Protein AF-A0A336LIP9-F1 (afdb_monomer_lite)

Structure (mmCIF, N/CA/C/O backbone):
data_AF-A0A336LIP9-F1
#
_entry.id   AF-A0A336LIP9-F1
#
loop_
_atom_site.group_PDB
_atom_site.id
_atom_site.type_symbol
_atom_site.label_atom_id
_atom_site.label_alt_id
_atom_site.label_comp_id
_atom_site.label_asym_id
_atom_site.label_entity_id
_atom_site.label_seq_id
_atom_site.pdbx_PDB_ins_code
_atom_site.Cartn_x
_atom_site.Cartn_y
_atom_site.Cartn_z
_atom_site.occupancy
_atom_site.B_iso_or_equiv
_atom_site.auth_seq_id
_atom_site.auth_comp_id
_atom_site.auth_asym_id
_atom_site.auth_atom_id
_atom_site.pdbx_PDB_model_num
ATOM 1 N N . MET A 1 1 ? 58.182 52.527 -21.946 1.00 36.91 1 MET A N 1
ATOM 2 C CA . MET A 1 1 ? 56.925 52.335 -22.705 1.00 36.91 1 MET A CA 1
ATOM 3 C C . MET A 1 1 ? 55.878 51.792 -21.745 1.00 36.91 1 MET A C 1
ATOM 5 O O . MET A 1 1 ? 56.165 50.772 -21.151 1.00 36.91 1 MET A O 1
ATOM 9 N N . GLY A 1 2 ? 54.708 52.355 -21.469 1.00 36.38 2 GLY A N 1
ATOM 10 C CA . GLY A 1 2 ? 54.020 53.599 -21.803 1.00 36.38 2 GLY A CA 1
ATOM 11 C C . GLY A 1 2 ? 52.821 53.661 -20.836 1.00 36.38 2 GLY A C 1
ATOM 12 O O . GLY A 1 2 ? 52.176 52.641 -20.608 1.00 36.38 2 GLY A O 1
ATOM 13 N N . ASN A 1 3 ? 52.605 54.814 -20.199 1.00 26.20 3 ASN A N 1
ATOM 14 C CA . ASN A 1 3 ? 51.635 55.027 -19.120 1.00 26.20 3 ASN A CA 1
ATOM 15 C C . ASN A 1 3 ? 50.228 55.376 -19.641 1.00 26.20 3 ASN A C 1
ATOM 17 O O . ASN A 1 3 ? 50.073 56.239 -20.497 1.00 26.20 3 ASN A O 1
ATOM 21 N N . MET A 1 4 ? 49.234 54.701 -19.064 1.00 29.30 4 MET A N 1
ATOM 22 C CA . MET A 1 4 ? 48.051 55.200 -18.342 1.00 29.30 4 MET A CA 1
ATOM 23 C C . MET A 1 4 ? 47.495 56.626 -18.596 1.00 29.30 4 MET A C 1
ATOM 25 O O . MET A 1 4 ? 48.151 57.632 -18.342 1.00 29.30 4 MET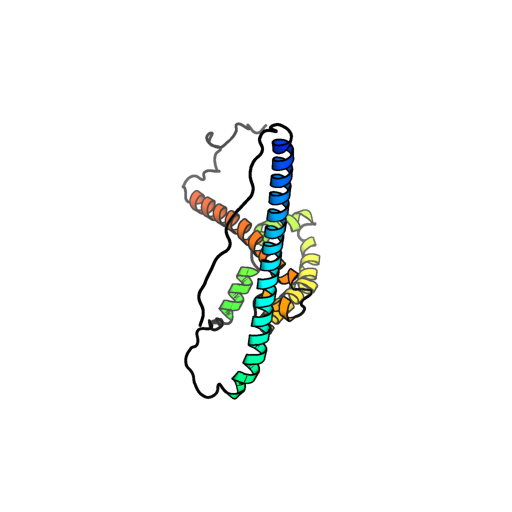 A O 1
ATOM 29 N N . SER A 1 5 ? 46.181 56.634 -18.873 1.00 34.19 5 SER A N 1
ATOM 30 C CA . SER A 1 5 ? 45.127 57.605 -18.502 1.00 34.19 5 SER A CA 1
ATOM 31 C C . SER A 1 5 ? 45.175 59.048 -19.018 1.00 34.19 5 SER A C 1
ATOM 33 O O . SER A 1 5 ? 46.084 59.803 -18.688 1.00 34.19 5 SER A O 1
ATOM 35 N N . LYS A 1 6 ? 44.076 59.464 -19.668 1.00 32.72 6 LYS A N 1
ATOM 36 C CA . LYS A 1 6 ? 43.226 60.616 -19.295 1.00 32.72 6 LYS A CA 1
ATOM 37 C C . LYS A 1 6 ? 42.154 60.837 -20.365 1.00 32.72 6 LYS A C 1
ATOM 39 O O . LYS A 1 6 ? 42.500 61.066 -21.516 1.00 32.72 6 LYS A O 1
ATOM 44 N N . GLN A 1 7 ? 40.886 60.892 -19.963 1.00 30.22 7 GLN A N 1
ATOM 45 C CA . GLN A 1 7 ? 39.977 61.873 -20.547 1.00 30.22 7 GLN A CA 1
ATOM 46 C C . GLN A 1 7 ? 38.903 62.249 -19.529 1.00 30.22 7 GLN A C 1
ATOM 48 O O . GLN A 1 7 ? 38.271 61.392 -18.916 1.00 30.22 7 GLN A O 1
ATOM 53 N N . GLN A 1 8 ? 38.804 63.552 -19.314 1.00 32.00 8 GLN A N 1
ATOM 54 C CA . GLN A 1 8 ? 37.940 64.255 -18.384 1.00 32.00 8 GLN A CA 1
ATOM 55 C C . GLN A 1 8 ? 37.085 65.224 -19.220 1.00 32.00 8 GLN A C 1
ATOM 57 O O . GLN A 1 8 ? 37.525 65.664 -20.284 1.00 32.00 8 GLN A O 1
ATOM 62 N N . ASP A 1 9 ? 35.920 65.552 -18.663 1.00 32.66 9 ASP A N 1
ATOM 63 C CA . ASP A 1 9 ? 35.152 66.797 -18.811 1.00 32.66 9 ASP A CA 1
ATOM 64 C C . ASP A 1 9 ? 34.062 66.935 -19.894 1.00 32.66 9 ASP A C 1
ATOM 66 O O . ASP A 1 9 ? 34.320 67.045 -21.089 1.00 32.66 9 ASP A O 1
ATOM 70 N N . GLY A 1 10 ? 32.830 67.109 -19.384 1.00 28.00 10 GLY A N 1
ATOM 71 C CA . GLY A 1 10 ? 31.968 68.247 -19.732 1.00 28.00 10 GLY A CA 1
ATOM 72 C C . GLY A 1 10 ? 30.615 67.925 -20.377 1.00 28.00 10 GLY A C 1
ATOM 73 O O . GLY A 1 10 ? 30.585 67.605 -21.556 1.00 28.00 10 GLY A O 1
ATOM 74 N N . PHE A 1 11 ? 29.497 68.115 -19.654 1.00 28.73 11 PHE A N 1
ATOM 75 C CA . PHE A 1 11 ? 28.512 69.176 -19.959 1.00 28.73 11 PHE A CA 1
ATOM 76 C C . PHE A 1 11 ? 27.407 69.311 -18.885 1.00 28.73 11 PHE A C 1
ATOM 78 O O . PHE A 1 11 ? 27.127 68.391 -18.123 1.00 28.73 11 PHE A O 1
ATOM 85 N N . VAL A 1 12 ? 26.837 70.514 -18.837 1.00 33.16 12 VAL A N 1
ATOM 86 C CA . VAL A 1 12 ? 26.053 71.186 -17.787 1.00 33.16 12 VAL A CA 1
ATOM 87 C C . VAL A 1 12 ? 24.528 71.009 -17.947 1.00 33.16 12 VAL A C 1
ATOM 89 O O . VAL A 1 12 ? 24.055 71.018 -19.075 1.00 33.16 12 VAL A O 1
ATOM 92 N N . GLY A 1 13 ? 23.821 70.914 -16.803 1.00 33.47 13 GLY A N 1
ATOM 93 C CA . GLY A 1 13 ? 22.517 71.514 -16.411 1.00 33.47 13 GLY A CA 1
ATOM 94 C C . GLY A 1 13 ? 21.244 71.376 -17.269 1.00 33.47 13 GLY A C 1
ATOM 95 O O . GLY A 1 13 ? 21.281 71.692 -18.449 1.00 33.47 13 GLY A O 1
ATOM 96 N N . ASP A 1 14 ? 20.107 71.024 -16.639 1.00 33.38 14 ASP A N 1
ATOM 97 C CA . ASP A 1 14 ? 18.883 71.868 -16.565 1.00 33.38 14 ASP A CA 1
ATOM 98 C C . ASP A 1 14 ? 17.795 71.258 -15.638 1.00 33.38 14 ASP A C 1
ATOM 100 O O . ASP A 1 14 ? 17.747 70.044 -15.421 1.00 33.38 14 ASP A O 1
ATOM 104 N N . ASP A 1 15 ? 16.954 72.128 -15.072 1.00 38.84 15 ASP A N 1
ATOM 105 C CA . ASP A 1 15 ? 15.978 71.925 -13.990 1.00 38.84 15 ASP A CA 1
ATOM 106 C C . ASP A 1 15 ? 14.557 71.476 -14.436 1.00 38.84 15 ASP A C 1
ATOM 108 O O . ASP A 1 15 ? 14.072 71.835 -15.501 1.00 38.84 15 ASP A O 1
ATOM 112 N N . GLY A 1 16 ? 13.819 70.803 -13.531 1.00 38.41 16 GLY A N 1
ATOM 113 C CA . GLY A 1 16 ? 12.358 70.970 -13.345 1.00 38.41 16 GLY A CA 1
ATOM 114 C C . GLY A 1 16 ? 11.358 70.200 -14.241 1.00 38.41 16 GLY A C 1
ATOM 115 O O . GLY A 1 16 ? 11.126 70.553 -15.390 1.00 38.41 16 GLY A O 1
ATOM 116 N N . GLY A 1 17 ? 10.609 69.238 -13.666 1.00 33.88 17 GLY A N 1
ATOM 117 C CA . GLY A 1 17 ? 9.484 68.588 -14.371 1.00 33.88 17 GLY A CA 1
ATOM 118 C C . GLY A 1 17 ? 8.695 67.508 -13.611 1.00 33.88 17 GLY A C 1
ATOM 119 O O . GLY A 1 17 ? 8.348 66.482 -14.185 1.00 33.88 17 GLY A O 1
ATOM 120 N N . GLY A 1 18 ? 8.403 67.699 -12.319 1.00 42.50 18 GLY A N 1
ATOM 121 C CA . GLY A 1 18 ? 7.674 66.718 -11.501 1.00 42.50 18 GLY A CA 1
ATOM 122 C C . GLY A 1 18 ? 6.205 66.529 -11.912 1.00 42.50 18 GLY A C 1
ATOM 123 O O . GLY A 1 18 ? 5.370 67.387 -11.647 1.00 42.50 18 GLY A O 1
ATOM 124 N N . GLY A 1 19 ? 5.865 65.375 -12.496 1.00 43.94 19 GLY A N 1
ATOM 125 C CA . GLY A 1 19 ? 4.463 64.972 -12.702 1.00 43.94 19 GLY A CA 1
ATOM 126 C C . GLY A 1 19 ? 4.258 63.703 -13.534 1.00 43.94 19 GLY A C 1
ATOM 127 O O . GLY A 1 19 ? 3.465 62.844 -13.155 1.00 43.94 19 GLY A O 1
ATOM 128 N N . ASN A 1 20 ? 5.031 63.522 -14.609 1.00 46.47 20 ASN A N 1
ATOM 129 C CA . ASN A 1 20 ? 4.913 62.365 -15.516 1.00 46.47 20 ASN A CA 1
ATOM 130 C C . ASN A 1 20 ? 5.843 61.193 -15.154 1.00 46.47 20 ASN A C 1
ATOM 132 O O . ASN A 1 20 ? 5.687 60.072 -15.653 1.00 46.47 20 ASN A O 1
ATOM 136 N N . ASP A 1 21 ? 6.771 61.422 -14.228 1.00 51.69 21 ASP A N 1
ATOM 137 C CA . ASP A 1 21 ? 7.810 60.454 -13.893 1.00 51.69 21 ASP A CA 1
ATOM 138 C C . ASP A 1 21 ? 7.306 59.355 -12.964 1.00 51.69 21 ASP A C 1
ATOM 140 O O . ASP A 1 21 ? 7.730 58.213 -13.091 1.00 51.69 21 ASP A O 1
ATOM 144 N N . LYS A 1 22 ? 6.338 59.630 -12.078 1.00 52.09 22 LYS A N 1
ATOM 145 C CA . LYS A 1 22 ? 5.844 58.609 -11.133 1.00 52.09 22 LYS A CA 1
ATOM 146 C C . LYS A 1 22 ? 5.071 57.487 -11.833 1.00 52.09 22 LYS A C 1
ATOM 148 O O . LYS A 1 22 ? 5.305 56.316 -11.549 1.00 52.09 22 LYS A O 1
ATOM 153 N N . VAL A 1 23 ? 4.212 57.825 -12.799 1.00 56.38 23 VAL A N 1
ATOM 154 C CA . VAL A 1 23 ? 3.435 56.834 -13.573 1.00 56.38 23 VAL A CA 1
ATOM 155 C C . VAL A 1 23 ? 4.347 56.013 -14.493 1.00 56.38 23 VAL A C 1
ATOM 157 O O . VAL A 1 23 ? 4.129 54.816 -14.688 1.00 56.38 23 VAL A O 1
ATOM 160 N N . THR A 1 24 ? 5.393 56.639 -15.033 1.00 55.75 24 THR A N 1
ATOM 161 C CA . THR A 1 24 ? 6.380 55.982 -15.898 1.00 55.75 24 THR A CA 1
ATOM 162 C C . THR A 1 24 ? 7.310 55.075 -15.086 1.00 55.75 24 THR A C 1
ATOM 164 O O . THR A 1 24 ? 7.509 53.921 -15.459 1.00 55.75 24 THR A O 1
ATOM 167 N N . GLN A 1 25 ? 7.781 55.524 -13.919 1.00 53.94 25 GLN A N 1
ATOM 168 C CA . GLN A 1 25 ? 8.604 54.739 -12.993 1.00 53.94 25 GLN A CA 1
ATOM 169 C C . GLN A 1 25 ? 7.850 53.529 -12.429 1.00 53.94 25 GLN A C 1
ATOM 171 O O . GLN A 1 25 ? 8.398 52.432 -12.399 1.00 53.94 25 GLN A O 1
ATOM 176 N N . GLU A 1 26 ? 6.572 53.657 -12.061 1.00 65.56 26 GLU A N 1
ATOM 177 C CA . GLU A 1 26 ? 5.791 52.502 -11.598 1.00 65.56 26 GLU A CA 1
ATOM 178 C C . GLU A 1 26 ? 5.561 51.457 -12.695 1.00 65.56 26 GLU A C 1
ATOM 180 O O . GLU A 1 26 ? 5.614 50.255 -12.422 1.00 65.56 26 GLU A O 1
ATOM 185 N N . LYS A 1 27 ? 5.329 51.888 -13.942 1.00 62.50 27 LYS A N 1
ATOM 186 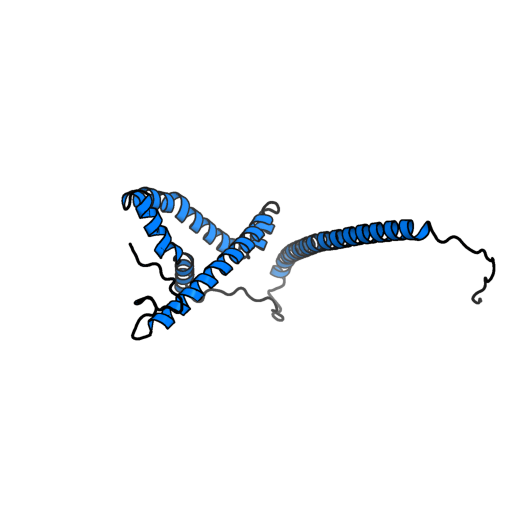C CA . LYS A 1 27 ? 5.223 50.976 -15.092 1.00 62.50 27 LYS A CA 1
ATOM 187 C C . LYS A 1 27 ? 6.551 50.273 -15.364 1.00 62.50 27 LYS A C 1
ATOM 189 O O . LYS A 1 27 ? 6.556 49.067 -15.601 1.00 62.50 27 LYS A O 1
ATOM 194 N N . LEU A 1 28 ? 7.668 50.994 -15.267 1.00 58.41 28 LEU A N 1
ATOM 195 C CA . LEU A 1 28 ? 9.009 50.427 -15.405 1.00 58.41 28 LEU A CA 1
ATOM 196 C C . LEU A 1 28 ? 9.312 49.425 -14.285 1.00 58.41 28 LEU A C 1
ATOM 198 O O . LEU A 1 28 ? 9.738 48.313 -14.575 1.00 58.41 28 LEU A O 1
ATOM 202 N N . VAL A 1 29 ? 9.001 49.742 -13.025 1.00 67.44 29 VAL A N 1
ATOM 203 C CA . VAL A 1 29 ? 9.191 48.828 -11.885 1.00 67.44 29 VAL A CA 1
ATOM 204 C C . VAL A 1 29 ? 8.304 47.587 -12.006 1.00 67.44 29 VAL A C 1
ATOM 206 O O . VAL A 1 29 ? 8.767 46.481 -11.729 1.00 67.44 29 VAL A O 1
ATOM 209 N N . LYS A 1 30 ? 7.049 47.726 -12.452 1.00 63.28 30 LYS A N 1
ATOM 210 C CA . LYS A 1 30 ? 6.155 46.579 -12.697 1.00 63.28 30 LYS A CA 1
ATOM 211 C C . LYS A 1 30 ? 6.667 45.692 -13.834 1.00 63.28 30 LYS A C 1
ATOM 213 O O . LYS A 1 30 ? 6.673 44.473 -13.682 1.00 63.28 30 LYS A O 1
ATOM 218 N N . ASN A 1 31 ? 7.159 46.282 -14.924 1.00 61.47 31 ASN A N 1
ATOM 219 C CA . ASN A 1 31 ? 7.750 45.535 -16.035 1.00 61.47 31 ASN A CA 1
ATOM 220 C C . ASN A 1 31 ? 9.052 44.836 -15.631 1.00 61.47 31 ASN A C 1
ATOM 222 O O . ASN A 1 31 ? 9.230 43.668 -15.955 1.00 61.47 31 ASN A O 1
ATOM 226 N N . LEU A 1 32 ? 9.916 45.496 -14.859 1.00 60.19 32 LEU A N 1
ATOM 227 C CA . LEU A 1 32 ? 11.157 44.909 -14.352 1.00 60.19 32 LEU A CA 1
ATOM 228 C C . LEU A 1 32 ? 10.894 43.777 -13.351 1.00 60.19 32 LEU A C 1
ATOM 230 O O . LEU A 1 32 ? 11.576 42.759 -13.405 1.00 60.19 32 LEU A O 1
ATOM 234 N N . LYS A 1 33 ? 9.886 43.905 -12.476 1.00 65.31 33 LYS A N 1
ATOM 235 C CA . LYS A 1 33 ? 9.464 42.816 -11.575 1.00 65.31 33 LYS A CA 1
ATOM 236 C C . LYS A 1 33 ? 8.895 41.624 -12.344 1.00 65.31 33 LYS A C 1
ATOM 238 O O . LYS A 1 33 ? 9.201 40.490 -12.002 1.00 65.31 33 LYS A O 1
ATOM 243 N N . ASN A 1 34 ? 8.109 41.876 -13.390 1.00 66.19 34 ASN A N 1
ATOM 244 C CA . ASN A 1 34 ? 7.558 40.825 -14.246 1.00 66.19 34 ASN A CA 1
ATOM 245 C C . ASN A 1 34 ? 8.654 40.114 -15.058 1.00 66.19 34 ASN A C 1
ATOM 247 O O . ASN A 1 34 ? 8.646 38.893 -15.149 1.00 66.19 34 ASN A O 1
ATOM 251 N N . SER A 1 35 ? 9.619 40.853 -15.614 1.00 59.31 35 SER A N 1
ATOM 252 C CA . SER A 1 35 ? 10.759 40.262 -16.326 1.00 59.31 35 SER A CA 1
ATOM 253 C C . SER A 1 35 ? 11.666 39.468 -15.391 1.00 59.31 35 SER A C 1
ATOM 255 O O . SER A 1 35 ? 12.002 38.339 -15.719 1.00 59.31 35 SER A O 1
ATOM 257 N N . ARG A 1 36 ? 11.961 39.992 -14.193 1.00 70.62 36 ARG A N 1
ATOM 258 C CA . ARG A 1 36 ? 12.747 39.278 -13.180 1.00 70.62 36 ARG A CA 1
ATOM 259 C C . ARG A 1 36 ? 12.045 38.007 -12.703 1.00 70.62 36 ARG A C 1
ATOM 261 O O . ARG A 1 36 ? 12.676 36.968 -12.644 1.00 70.62 36 ARG A O 1
ATOM 268 N N . SER A 1 37 ? 10.736 38.058 -12.449 1.00 66.88 37 SER A N 1
ATOM 269 C CA . SER A 1 37 ? 9.949 36.873 -12.076 1.00 66.88 37 SER A CA 1
ATOM 270 C C . SER A 1 37 ? 9.897 35.831 -13.200 1.00 66.88 37 SER A C 1
ATOM 272 O O . SER A 1 37 ? 9.953 34.635 -12.928 1.00 66.88 37 SER A O 1
ATOM 274 N N . LYS A 1 38 ? 9.832 36.260 -14.468 1.00 58.53 38 LYS A N 1
ATOM 275 C CA . LYS A 1 38 ? 9.926 35.357 -15.625 1.00 58.53 38 LYS A CA 1
ATOM 276 C C . LYS A 1 38 ? 11.316 34.749 -15.775 1.00 58.53 38 LYS A C 1
ATOM 278 O O . LYS A 1 38 ? 11.413 33.587 -16.148 1.00 58.53 38 LYS A O 1
ATOM 283 N N . GLU A 1 39 ? 12.369 35.511 -15.499 1.00 66.88 39 GLU A N 1
ATOM 284 C CA . GLU A 1 39 ? 13.747 35.018 -15.490 1.00 66.88 39 GLU A CA 1
ATOM 285 C C . GLU A 1 39 ? 13.983 34.055 -14.325 1.00 66.88 39 GLU A C 1
ATOM 287 O O . GLU A 1 39 ? 14.562 33.006 -14.549 1.00 66.88 39 GLU A O 1
ATOM 292 N N . GLU A 1 40 ? 13.466 34.334 -13.128 1.00 66.31 40 GLU A N 1
ATOM 293 C CA . GLU A 1 40 ? 13.526 33.441 -11.962 1.00 66.31 40 GLU A CA 1
ATOM 294 C C . GLU A 1 40 ? 12.768 32.135 -12.218 1.00 66.31 40 GLU A C 1
ATOM 296 O O . GLU A 1 40 ? 13.337 31.068 -12.025 1.00 66.31 40 GLU A O 1
ATOM 301 N N . ALA A 1 41 ? 11.542 32.196 -12.752 1.00 53.97 41 ALA A N 1
ATOM 302 C CA . ALA A 1 41 ? 10.787 31.001 -13.132 1.00 53.97 41 ALA A CA 1
ATOM 303 C C . ALA A 1 41 ? 11.474 30.220 -14.262 1.00 53.97 41 ALA A C 1
ATOM 305 O O . ALA A 1 41 ? 11.442 28.995 -14.277 1.00 53.97 41 ALA A O 1
ATOM 306 N N . LYS A 1 42 ? 12.122 30.915 -15.206 1.00 54.50 42 LYS A N 1
ATOM 307 C CA . LYS A 1 42 ? 12.905 30.278 -16.267 1.00 54.50 42 LYS A CA 1
ATOM 308 C C . LYS A 1 42 ? 14.187 29.642 -15.722 1.00 54.50 42 LYS A C 1
ATOM 310 O O . LYS A 1 42 ? 14.518 28.554 -16.158 1.00 54.50 42 LYS A O 1
ATOM 315 N N . ILE A 1 43 ? 14.872 30.279 -14.772 1.00 60.94 43 ILE A N 1
ATOM 316 C CA . ILE A 1 43 ? 16.054 29.745 -14.079 1.00 60.94 43 ILE A CA 1
ATOM 317 C C . ILE A 1 43 ? 15.669 28.548 -13.207 1.00 60.94 43 ILE A C 1
ATOM 319 O O . ILE A 1 43 ? 16.424 27.588 -13.145 1.00 60.94 43 ILE A O 1
ATOM 323 N N . GLU A 1 44 ? 14.502 28.586 -12.565 1.00 55.38 44 GLU A N 1
ATOM 324 C CA . GLU A 1 44 ? 13.962 27.472 -11.792 1.00 55.38 44 GLU A CA 1
ATOM 325 C C . GLU A 1 44 ? 13.608 26.305 -12.721 1.00 55.38 44 GLU A C 1
ATOM 327 O O . GLU A 1 44 ? 14.130 25.219 -12.540 1.00 55.38 44 GLU A O 1
ATOM 332 N N . ILE A 1 45 ? 12.835 26.516 -13.790 1.00 52.31 45 ILE A N 1
ATOM 333 C CA . ILE A 1 45 ? 12.535 25.467 -14.787 1.00 52.31 45 ILE A CA 1
ATOM 334 C C . ILE A 1 45 ? 13.821 24.911 -15.427 1.00 52.31 45 ILE A C 1
ATOM 336 O O . ILE A 1 45 ? 13.987 23.693 -15.505 1.00 52.31 45 ILE A O 1
ATOM 340 N N . ASP A 1 46 ? 14.757 25.785 -15.812 1.00 62.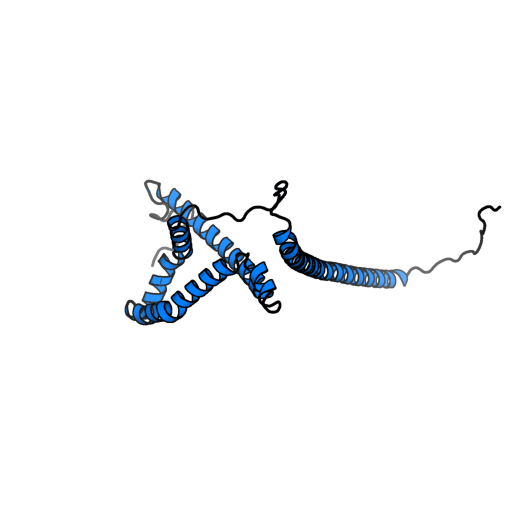78 46 ASP A N 1
ATOM 341 C CA . ASP A 1 46 ? 16.057 25.387 -16.358 1.00 62.78 46 ASP A CA 1
ATOM 342 C C . ASP A 1 46 ? 16.883 24.613 -15.303 1.00 62.78 46 ASP A C 1
ATOM 344 O O . ASP A 1 46 ? 17.657 23.739 -15.681 1.00 62.78 46 ASP A O 1
ATOM 348 N N . SER A 1 47 ? 16.722 24.861 -13.993 1.00 62.09 47 SER A N 1
ATOM 349 C CA . SER A 1 47 ? 17.444 24.125 -12.942 1.00 62.09 47 SER A CA 1
ATOM 350 C C . SER A 1 47 ? 16.921 22.697 -12.752 1.00 62.09 47 SER A C 1
ATOM 352 O O . SER A 1 47 ? 17.736 21.776 -12.659 1.00 62.09 47 SER A O 1
ATOM 354 N N . TRP A 1 48 ? 15.598 22.484 -12.800 1.00 44.41 48 TRP A N 1
ATOM 355 C CA . TRP A 1 48 ? 14.993 21.142 -12.776 1.00 44.41 48 TRP A CA 1
ATOM 356 C C . TRP A 1 48 ? 15.423 20.307 -13.997 1.00 44.41 48 TRP A C 1
ATOM 358 O O . TRP A 1 48 ? 15.812 19.145 -13.854 1.00 44.41 48 TRP A O 1
ATOM 368 N N . ASP A 1 49 ? 15.436 20.911 -15.191 1.00 55.50 49 ASP A N 1
ATOM 369 C CA . ASP A 1 49 ? 15.882 20.260 -16.434 1.00 55.50 49 ASP A CA 1
ATOM 370 C C . ASP A 1 49 ? 17.383 19.930 -16.421 1.00 55.50 49 ASP A C 1
ATOM 372 O O . ASP A 1 49 ? 17.837 18.925 -16.985 1.00 55.50 49 ASP A O 1
ATOM 376 N N . VAL A 1 50 ? 18.180 20.792 -15.791 1.00 62.59 50 VAL A N 1
ATOM 377 C CA . VAL A 1 50 ? 19.624 20.626 -15.654 1.00 62.59 50 VAL A CA 1
ATOM 378 C C . VAL A 1 50 ? 19.950 19.492 -14.681 1.00 62.59 50 VAL A C 1
ATOM 380 O O . VAL A 1 50 ? 20.773 18.645 -15.030 1.00 62.59 50 VAL A O 1
ATOM 383 N N . GLU A 1 51 ? 19.274 19.378 -13.533 1.00 59.53 51 GLU A N 1
ATOM 384 C CA . GLU A 1 51 ? 19.416 18.216 -12.638 1.00 59.53 51 GLU A CA 1
ATOM 385 C C . GLU A 1 51 ? 19.008 16.902 -13.318 1.00 59.53 51 GLU A C 1
ATOM 387 O O . GLU A 1 51 ? 19.692 15.883 -13.184 1.00 59.53 51 GLU A O 1
ATOM 392 N N . GLU A 1 52 ? 17.941 16.919 -14.120 1.00 59.62 52 GLU A N 1
ATOM 393 C CA . GLU A 1 52 ? 17.495 15.765 -14.898 1.00 59.62 52 GLU A CA 1
ATOM 394 C C . GLU A 1 52 ? 18.546 15.317 -15.929 1.00 59.62 52 GLU A C 1
ATOM 396 O O . GLU A 1 52 ? 18.808 14.110 -16.052 1.00 59.62 52 GLU A O 1
ATOM 401 N N . LYS A 1 53 ? 19.187 16.267 -16.622 1.00 55.81 53 LYS A N 1
ATOM 402 C CA . LYS A 1 53 ? 20.290 16.001 -17.559 1.00 55.81 53 LYS A CA 1
ATOM 403 C C . LYS A 1 53 ? 21.556 15.546 -16.839 1.00 55.81 53 LYS A C 1
ATOM 405 O O . LYS A 1 53 ? 22.192 14.603 -17.304 1.00 55.81 53 LYS A O 1
ATOM 410 N N . TYR A 1 54 ? 21.904 16.144 -15.700 1.00 53.06 54 TYR A N 1
ATOM 411 C CA . TYR A 1 54 ? 23.045 15.713 -14.886 1.00 53.06 54 TYR A CA 1
ATOM 412 C C . TYR A 1 54 ? 22.864 14.282 -14.372 1.00 53.06 54 TYR A C 1
ATOM 414 O O . TYR A 1 54 ? 23.793 13.479 -14.460 1.00 53.06 54 TYR A O 1
ATOM 422 N N . PHE A 1 55 ? 21.665 13.917 -13.913 1.00 59.56 55 PHE A N 1
ATOM 423 C CA . PHE A 1 55 ? 21.367 12.550 -13.483 1.00 59.56 55 PHE A CA 1
ATOM 424 C C . PHE A 1 55 ? 21.437 11.552 -14.651 1.00 59.56 55 PHE A C 1
ATOM 426 O O . PHE A 1 55 ? 22.032 10.481 -14.514 1.00 59.56 55 PHE A O 1
ATOM 433 N N . ALA A 1 56 ? 20.900 11.913 -15.823 1.00 55.38 56 ALA A N 1
ATOM 434 C CA . ALA A 1 56 ? 20.963 11.080 -17.023 1.00 55.38 56 ALA A CA 1
ATOM 435 C C . ALA A 1 56 ? 22.412 10.861 -17.500 1.00 55.38 56 ALA A C 1
ATOM 437 O O . ALA A 1 56 ? 22.828 9.716 -17.682 1.00 55.38 56 ALA A O 1
ATOM 438 N N . ILE A 1 57 ? 23.209 11.931 -17.597 1.00 54.38 57 ILE A N 1
ATOM 439 C CA . ILE A 1 57 ? 24.626 11.884 -17.996 1.00 54.38 57 ILE A CA 1
ATOM 440 C C . ILE A 1 57 ? 25.444 11.038 -17.012 1.00 54.38 57 ILE A C 1
ATOM 442 O O . ILE A 1 57 ? 26.231 10.189 -17.434 1.00 54.38 57 ILE A O 1
ATOM 446 N N . ASN A 1 58 ? 25.222 11.201 -15.705 1.00 53.44 58 ASN A N 1
ATOM 447 C CA . ASN A 1 58 ? 25.912 10.409 -14.686 1.00 53.44 58 ASN A CA 1
ATOM 448 C C . ASN A 1 58 ? 25.502 8.925 -14.722 1.00 53.44 58 ASN A C 1
ATOM 450 O O . ASN A 1 58 ? 26.340 8.050 -14.494 1.00 53.44 58 ASN A O 1
ATOM 454 N N . SER A 1 59 ? 24.250 8.616 -15.077 1.00 57.72 59 SER A N 1
ATOM 455 C CA . SER A 1 59 ? 23.781 7.234 -15.251 1.00 57.72 59 SER A CA 1
ATOM 456 C C . SER A 1 59 ? 24.394 6.544 -16.482 1.00 57.72 59 SER A C 1
ATOM 458 O O . SER A 1 59 ? 24.794 5.377 -16.410 1.00 57.72 59 SER A O 1
ATOM 460 N N . GLU A 1 60 ? 24.557 7.272 -17.593 1.00 56.28 60 GLU A N 1
ATOM 461 C CA . GLU A 1 60 ? 25.204 6.768 -18.809 1.00 56.28 60 GLU A CA 1
ATOM 462 C C . GLU A 1 60 ? 26.723 6.630 -18.638 1.00 56.28 60 GLU A C 1
ATOM 464 O O . GLU A 1 60 ? 27.322 5.651 -19.103 1.00 56.28 60 GLU A O 1
ATOM 469 N N . ALA A 1 61 ? 27.350 7.568 -17.922 1.00 56.22 61 ALA A N 1
ATOM 470 C CA . ALA A 1 61 ? 28.765 7.515 -17.572 1.00 56.22 61 ALA A CA 1
ATOM 471 C C . ALA A 1 61 ? 29.076 6.321 -16.651 1.00 56.22 61 ALA A C 1
ATOM 473 O O . ALA A 1 61 ? 30.042 5.599 -16.915 1.00 56.22 61 ALA A O 1
ATOM 474 N N . LYS A 1 62 ? 28.224 6.030 -15.650 1.00 56.81 62 LYS A N 1
ATOM 475 C CA . LYS A 1 62 ? 28.343 4.820 -14.810 1.00 56.81 62 LYS A CA 1
ATOM 476 C C . LYS A 1 62 ? 28.297 3.532 -15.632 1.00 56.81 62 LYS A C 1
ATOM 478 O O . LYS A 1 62 ? 29.073 2.614 -15.376 1.00 56.81 62 LYS A O 1
ATOM 483 N N . PHE A 1 63 ? 27.447 3.458 -16.657 1.00 51.00 63 PHE A N 1
ATOM 484 C CA . PHE A 1 63 ? 27.329 2.252 -17.479 1.00 51.00 63 PHE A CA 1
ATOM 485 C C . PHE A 1 63 ? 28.506 2.053 -18.447 1.00 51.00 63 PHE A C 1
ATOM 487 O O . PHE A 1 63 ? 29.017 0.939 -18.581 1.00 51.00 63 PHE A O 1
ATOM 494 N N . LYS A 1 64 ? 28.991 3.125 -19.090 1.00 47.53 64 LYS A N 1
ATOM 495 C CA . LYS A 1 64 ? 30.166 3.048 -19.980 1.00 47.53 64 LYS A CA 1
ATOM 496 C C . LYS A 1 64 ? 31.467 2.781 -19.218 1.00 47.53 64 LYS A C 1
ATOM 498 O O . LYS A 1 64 ? 32.336 2.087 -19.748 1.00 47.53 64 LYS A O 1
ATOM 503 N N . ASN A 1 65 ? 31.603 3.293 -17.993 1.00 46.34 65 ASN A N 1
ATOM 504 C CA . ASN A 1 65 ? 32.784 3.058 -17.162 1.00 46.34 65 ASN A CA 1
ATOM 505 C C . ASN A 1 65 ? 32.741 1.676 -16.481 1.00 46.34 65 ASN A C 1
ATOM 507 O O . ASN A 1 65 ? 33.760 0.992 -16.424 1.00 46.34 65 ASN A O 1
ATOM 511 N N . GLY A 1 66 ? 31.552 1.188 -16.100 1.00 46.47 66 GLY A N 1
ATOM 512 C CA . GLY A 1 66 ? 31.356 -0.175 -15.589 1.00 46.47 66 GLY A CA 1
ATOM 513 C C . GLY A 1 66 ? 31.866 -1.266 -16.539 1.00 46.47 66 GLY A C 1
ATOM 514 O O . GLY A 1 66 ? 32.487 -2.223 -16.092 1.00 46.47 66 GLY A O 1
ATOM 515 N N . ASN A 1 67 ? 31.718 -1.093 -17.858 1.00 48.44 67 ASN A N 1
ATOM 516 C CA . ASN A 1 67 ? 32.174 -2.091 -18.836 1.00 48.44 67 ASN A CA 1
ATOM 517 C C . ASN A 1 67 ? 33.703 -2.072 -19.081 1.00 48.44 67 ASN A C 1
ATOM 519 O O . ASN A 1 67 ? 34.292 -3.094 -19.426 1.00 48.44 67 ASN A O 1
ATOM 523 N N . LYS A 1 68 ? 34.380 -0.934 -18.858 1.00 45.53 68 LYS A N 1
ATOM 524 C CA . LYS A 1 68 ? 35.855 -0.845 -18.916 1.00 45.53 68 LYS A CA 1
ATOM 525 C C . LYS A 1 68 ? 36.521 -1.328 -17.622 1.00 45.53 68 LYS A C 1
ATOM 527 O O . LYS A 1 68 ? 37.625 -1.867 -17.670 1.00 45.53 68 LYS A O 1
ATOM 532 N N . ASN A 1 69 ? 35.835 -1.193 -16.489 1.00 44.97 69 ASN A N 1
ATOM 533 C CA . ASN A 1 69 ? 36.360 -1.552 -15.172 1.00 44.97 69 ASN A CA 1
ATOM 534 C C . ASN A 1 69 ? 36.284 -3.062 -14.874 1.00 44.97 69 ASN A C 1
ATOM 536 O O . ASN A 1 69 ? 37.116 -3.560 -14.124 1.00 44.97 69 ASN A O 1
ATOM 540 N N . ILE A 1 70 ? 35.398 -3.830 -15.528 1.00 51.56 70 ILE A N 1
ATOM 541 C CA . ILE A 1 70 ? 35.311 -5.300 -15.363 1.00 51.56 70 ILE A CA 1
ATOM 542 C C . ILE A 1 70 ? 36.605 -6.026 -15.783 1.00 51.56 70 ILE A C 1
ATOM 544 O O . ILE A 1 70 ? 36.979 -7.015 -15.156 1.00 51.56 70 ILE A O 1
ATOM 548 N N . GLN A 1 71 ? 37.336 -5.542 -16.798 1.00 48.53 71 GLN A N 1
ATOM 549 C CA . GLN A 1 71 ? 38.614 -6.161 -17.196 1.00 48.53 71 GLN A CA 1
ATOM 550 C C . GLN A 1 71 ? 39.808 -5.737 -16.322 1.00 48.53 71 GLN A C 1
ATOM 552 O O . GLN A 1 71 ? 40.820 -6.436 -16.305 1.00 48.53 71 GLN A O 1
ATOM 557 N N . LYS A 1 72 ? 39.706 -4.626 -15.577 1.00 39.50 72 LYS A N 1
ATOM 558 C CA . LYS A 1 72 ? 40.805 -4.100 -14.748 1.00 39.50 72 LYS A CA 1
ATOM 559 C C . LYS A 1 72 ? 40.670 -4.460 -13.255 1.00 39.50 72 LYS A C 1
ATOM 561 O O . LYS A 1 72 ? 41.688 -4.692 -12.614 1.00 39.50 72 LYS A O 1
ATOM 566 N N . ASN A 1 73 ? 39.450 -4.657 -12.743 1.00 42.00 73 ASN A N 1
ATOM 567 C CA . ASN A 1 73 ? 39.124 -4.945 -11.329 1.00 42.00 73 ASN A CA 1
ATOM 568 C C . ASN A 1 73 ? 39.482 -6.354 -10.805 1.00 42.00 73 ASN A C 1
ATOM 570 O O . ASN A 1 73 ? 38.902 -6.821 -9.830 1.00 42.00 73 ASN A O 1
ATOM 574 N N . ARG A 1 74 ? 40.443 -7.068 -11.405 1.00 47.38 74 ARG A N 1
ATOM 575 C CA . ARG A 1 74 ? 41.030 -8.259 -10.749 1.00 47.38 74 ARG A CA 1
ATOM 576 C C . ARG A 1 74 ? 42.246 -7.905 -9.883 1.00 47.38 74 ARG A C 1
ATOM 578 O O . ARG A 1 74 ? 42.757 -8.764 -9.171 1.00 47.38 74 ARG A O 1
ATOM 585 N N . ARG A 1 75 ? 42.739 -6.667 -9.940 1.00 47.53 75 ARG A N 1
ATOM 586 C CA . ARG A 1 75 ? 43.852 -6.187 -9.116 1.00 47.53 75 ARG A CA 1
ATOM 587 C C . ARG A 1 75 ? 43.503 -4.793 -8.597 1.00 47.53 75 ARG A C 1
ATOM 589 O O . ARG A 1 75 ? 43.152 -3.952 -9.410 1.00 47.53 75 ARG A O 1
ATOM 596 N N . GLU A 1 76 ? 43.637 -4.615 -7.284 1.00 43.31 76 GLU A N 1
ATOM 597 C CA . GLU A 1 76 ? 43.370 -3.409 -6.472 1.00 43.31 76 GLU A CA 1
ATOM 598 C C . GLU A 1 76 ? 41.928 -3.260 -5.953 1.00 43.31 76 GLU A C 1
ATOM 600 O O . GLU A 1 76 ? 41.087 -2.583 -6.532 1.00 43.31 76 GLU A O 1
ATOM 605 N N . ASN A 1 77 ? 41.687 -3.901 -4.802 1.00 47.09 77 ASN A N 1
ATOM 606 C CA . ASN A 1 77 ? 40.765 -3.405 -3.781 1.00 47.09 77 ASN A CA 1
ATOM 607 C C . ASN A 1 77 ? 41.430 -2.205 -3.087 1.00 47.09 77 ASN A C 1
ATOM 609 O O . ASN A 1 77 ? 42.517 -2.396 -2.550 1.00 47.09 77 ASN A O 1
ATOM 613 N N . GLU A 1 78 ? 40.798 -1.031 -3.096 1.00 49.88 78 GLU A N 1
ATOM 614 C CA . GLU A 1 78 ? 40.631 -0.128 -1.938 1.00 49.88 78 GLU A CA 1
ATOM 615 C C . GLU A 1 78 ? 40.014 1.207 -2.390 1.00 49.88 78 GLU A C 1
ATOM 617 O O . GLU A 1 78 ? 40.565 1.889 -3.258 1.00 49.88 78 GLU A O 1
ATOM 622 N N . ASN A 1 79 ? 38.902 1.555 -1.727 1.00 44.06 79 ASN A N 1
ATOM 623 C CA . ASN A 1 79 ? 38.054 2.763 -1.763 1.00 44.06 79 ASN A CA 1
ATOM 624 C C . ASN A 1 79 ? 36.632 2.491 -2.292 1.00 44.06 79 ASN A C 1
ATOM 626 O O . ASN A 1 79 ? 36.194 3.042 -3.303 1.00 44.06 79 ASN A O 1
ATOM 630 N N . ASP A 1 80 ? 35.919 1.629 -1.563 1.00 48.91 80 ASP A N 1
ATOM 631 C CA . ASP A 1 80 ? 34.488 1.361 -1.706 1.00 48.91 80 ASP A CA 1
ATOM 632 C C . ASP A 1 80 ? 33.674 2.368 -0.867 1.00 48.91 80 ASP A C 1
ATOM 634 O O . ASP A 1 80 ? 33.267 2.075 0.254 1.00 48.91 80 ASP A O 1
ATOM 638 N N . ASP A 1 81 ? 33.427 3.560 -1.417 1.00 58.47 81 ASP A N 1
ATOM 639 C CA . ASP A 1 81 ? 32.454 4.532 -0.879 1.00 58.47 81 ASP A CA 1
ATOM 640 C C . ASP A 1 81 ? 31.120 4.508 -1.662 1.00 58.47 81 ASP A C 1
ATOM 642 O O . ASP A 1 81 ? 30.340 5.464 -1.635 1.00 58.47 81 ASP A O 1
ATOM 646 N N . GLU A 1 82 ? 30.823 3.428 -2.395 1.00 62.12 82 GLU A N 1
ATOM 647 C CA . GLU A 1 82 ? 29.457 3.169 -2.863 1.00 62.12 82 GLU A CA 1
ATOM 648 C C . GLU A 1 82 ? 28.754 2.234 -1.875 1.00 62.12 82 GLU A C 1
ATOM 650 O O . GLU A 1 82 ? 29.274 1.154 -1.598 1.00 62.12 82 GLU A O 1
ATOM 655 N N . PRO A 1 83 ? 27.571 2.603 -1.341 1.00 64.38 83 PRO A N 1
ATOM 656 C CA . PRO A 1 83 ? 26.839 1.721 -0.446 1.00 64.38 83 PRO A CA 1
ATOM 657 C C . PRO A 1 83 ? 26.482 0.435 -1.194 1.00 64.38 83 PRO A C 1
ATOM 659 O O . PRO A 1 83 ? 25.671 0.445 -2.126 1.00 64.38 83 PRO A O 1
ATOM 662 N N . GLU A 1 84 ? 27.101 -0.675 -0.791 1.00 70.81 84 GLU A N 1
ATOM 663 C CA . GLU A 1 84 ? 26.791 -1.995 -1.321 1.00 70.81 84 GLU A CA 1
ATOM 664 C C . GLU A 1 84 ? 25.305 -2.294 -1.078 1.00 70.81 84 GLU A C 1
ATOM 666 O O . GLU A 1 84 ? 24.760 -2.056 0.006 1.00 70.81 84 GLU A O 1
ATOM 671 N N . ARG A 1 85 ? 24.607 -2.777 -2.112 1.00 73.06 85 ARG A N 1
ATOM 672 C CA . ARG A 1 85 ? 23.179 -3.088 -2.011 1.00 73.06 85 ARG A CA 1
ATOM 673 C C . ARG A 1 85 ? 22.967 -4.140 -0.921 1.00 73.06 85 ARG A C 1
ATOM 675 O O . ARG A 1 85 ? 23.449 -5.262 -1.040 1.00 73.06 85 ARG A O 1
ATOM 682 N N . GLY A 1 86 ? 22.163 -3.798 0.086 1.00 80.81 86 GLY A N 1
ATOM 683 C CA . GLY A 1 86 ? 21.775 -4.733 1.138 1.00 80.81 86 GLY A CA 1
ATOM 684 C C . GLY A 1 86 ? 21.100 -5.984 0.568 1.00 80.81 86 GLY A C 1
ATOM 685 O O . GLY A 1 86 ? 20.143 -5.889 -0.205 1.00 80.81 86 GLY A O 1
ATOM 686 N N . ASN A 1 87 ? 21.603 -7.155 0.959 1.00 83.19 87 ASN A N 1
ATOM 687 C CA . ASN A 1 87 ? 20.997 -8.449 0.661 1.00 83.19 87 ASN A CA 1
ATOM 688 C C . ASN A 1 87 ? 20.121 -8.912 1.832 1.00 83.19 87 ASN A C 1
ATOM 690 O O . ASN A 1 87 ? 20.385 -8.592 2.989 1.00 83.19 87 ASN A O 1
ATOM 694 N N . TRP A 1 88 ? 19.087 -9.697 1.531 1.00 84.19 88 TRP A N 1
ATOM 695 C CA . TRP A 1 88 ? 18.252 -10.323 2.556 1.00 84.19 88 TRP A CA 1
ATOM 696 C C . TRP A 1 88 ? 19.027 -11.431 3.276 1.00 84.19 88 TRP A C 1
ATOM 698 O O . TRP A 1 88 ? 19.647 -12.272 2.624 1.00 84.19 88 TRP A O 1
ATOM 708 N N . THR A 1 89 ? 18.955 -11.461 4.608 1.00 82.50 89 THR A N 1
ATOM 709 C CA . THR A 1 89 ? 19.604 -12.489 5.437 1.00 82.50 89 THR A CA 1
ATOM 710 C C . THR A 1 89 ? 18.978 -13.871 5.217 1.00 82.50 89 THR A C 1
ATOM 712 O O . THR A 1 89 ? 19.695 -14.871 5.174 1.00 82.50 89 THR A O 1
ATOM 715 N N . GLY A 1 90 ? 17.658 -13.938 5.001 1.00 87.12 90 GLY A N 1
ATOM 716 C CA . GLY A 1 90 ? 16.945 -15.180 4.706 1.00 87.12 90 GLY A CA 1
ATOM 717 C C . GLY A 1 90 ? 15.776 -15.035 3.726 1.00 87.12 90 GLY A C 1
ATOM 718 O O . GLY A 1 90 ? 15.213 -13.963 3.514 1.00 87.12 90 GLY A O 1
ATOM 719 N N . ARG A 1 91 ? 15.360 -16.169 3.142 1.00 88.38 91 ARG A N 1
ATOM 720 C CA . ARG A 1 91 ? 14.173 -16.244 2.262 1.00 88.38 91 ARG A CA 1
ATOM 721 C C . ARG A 1 91 ? 12.876 -15.936 3.013 1.00 88.38 91 ARG A C 1
ATOM 723 O O . ARG A 1 91 ? 11.961 -15.358 2.436 1.00 88.38 91 ARG A O 1
ATOM 730 N N . PHE A 1 92 ? 12.801 -16.320 4.287 1.00 91.75 92 PHE A N 1
ATOM 731 C CA . PHE A 1 92 ? 11.639 -16.047 5.130 1.00 91.75 92 PHE A CA 1
ATOM 732 C C . PHE A 1 92 ? 11.495 -14.560 5.451 1.00 91.75 92 PHE A C 1
ATOM 734 O O . PHE A 1 92 ? 10.371 -14.076 5.450 1.00 91.75 92 PHE A O 1
ATOM 741 N N . ASP A 1 93 ? 12.594 -13.823 5.619 1.00 91.19 93 ASP A N 1
ATOM 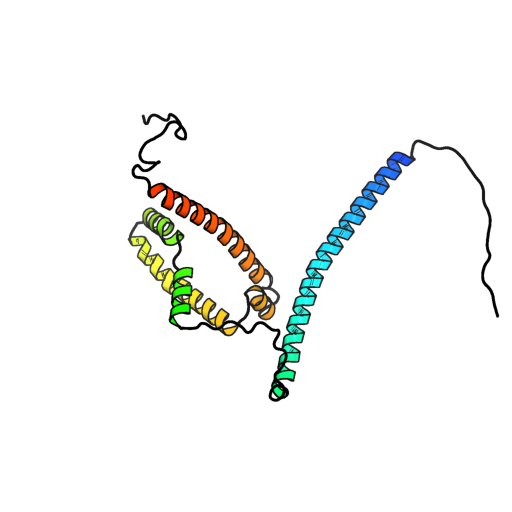742 C CA . ASP A 1 93 ? 12.549 -12.377 5.875 1.00 91.19 93 ASP A CA 1
ATOM 743 C C . ASP A 1 93 ? 11.932 -11.634 4.687 1.00 91.19 93 ASP A C 1
ATOM 745 O O . ASP A 1 93 ? 11.079 -10.761 4.857 1.00 91.19 93 ASP A O 1
ATOM 749 N N . PHE A 1 94 ? 12.291 -12.049 3.469 1.00 89.69 94 PHE A N 1
ATOM 750 C CA . PHE A 1 94 ? 11.688 -11.526 2.248 1.00 89.69 94 PHE A CA 1
ATOM 751 C C . PHE A 1 94 ? 10.189 -11.859 2.162 1.00 89.69 94 PHE A C 1
ATOM 753 O O . PHE A 1 94 ? 9.375 -10.976 1.893 1.00 89.69 94 PHE A O 1
ATOM 760 N N . LEU A 1 95 ? 9.807 -13.113 2.429 1.00 91.44 95 LEU A N 1
ATOM 761 C CA . LEU A 1 95 ? 8.402 -13.537 2.392 1.00 91.44 95 LEU A CA 1
ATOM 762 C C . LEU A 1 95 ? 7.553 -12.822 3.448 1.00 91.44 95 LEU A C 1
ATOM 764 O O . LEU A 1 95 ? 6.455 -12.371 3.139 1.00 91.44 95 LEU A O 1
ATOM 768 N N . LEU A 1 96 ? 8.060 -12.682 4.673 1.00 91.06 96 LEU A N 1
ATOM 769 C CA . LEU A 1 96 ? 7.385 -11.957 5.748 1.00 91.06 96 LEU A CA 1
ATOM 770 C C . LEU A 1 96 ? 7.251 -10.468 5.419 1.00 91.06 96 LEU A C 1
ATOM 772 O O . LEU A 1 96 ? 6.185 -9.900 5.643 1.00 91.06 96 LEU A O 1
ATOM 776 N N . SER A 1 97 ? 8.274 -9.856 4.814 1.00 91.62 97 SER A N 1
ATOM 777 C CA . SER A 1 97 ? 8.191 -8.471 4.331 1.00 91.62 97 SER A CA 1
ATOM 778 C C . SER A 1 97 ? 7.111 -8.310 3.255 1.00 91.62 97 SER A C 1
ATOM 780 O O . SER A 1 97 ? 6.318 -7.371 3.305 1.00 91.62 97 SER A O 1
ATOM 782 N N . LEU A 1 98 ? 7.019 -9.256 2.314 1.00 90.94 98 LEU A N 1
ATOM 783 C CA . LEU A 1 98 ? 6.002 -9.247 1.259 1.00 90.94 98 LEU A CA 1
ATOM 784 C C . LEU A 1 98 ? 4.585 -9.469 1.810 1.00 90.94 98 LEU A C 1
ATOM 786 O O . LEU A 1 98 ? 3.635 -8.815 1.372 1.00 90.94 98 LEU A O 1
ATOM 790 N N . LEU A 1 99 ? 4.430 -10.370 2.782 1.00 91.62 99 LEU A N 1
ATOM 791 C CA . LEU A 1 99 ? 3.155 -10.609 3.458 1.00 91.62 99 LEU A CA 1
ATOM 792 C C . LEU A 1 99 ? 2.714 -9.380 4.257 1.00 91.62 99 LEU A C 1
ATOM 794 O O . LEU A 1 99 ? 1.555 -8.985 4.154 1.00 91.62 99 LEU A O 1
ATOM 798 N N . GLY A 1 100 ? 3.634 -8.740 4.984 1.00 91.50 100 GLY A N 1
ATOM 799 C CA . GLY A 1 100 ? 3.372 -7.492 5.703 1.00 91.50 100 GLY A CA 1
ATOM 800 C C . GLY A 1 100 ? 2.993 -6.337 4.773 1.00 91.50 100 GLY A C 1
ATOM 801 O O . GLY A 1 100 ? 2.122 -5.542 5.109 1.00 91.50 100 GLY A O 1
ATOM 802 N N . TYR A 1 101 ? 3.577 -6.280 3.573 1.00 89.25 101 TYR A N 1
ATOM 803 C CA . TYR A 1 101 ? 3.171 -5.330 2.534 1.00 89.25 101 TYR A CA 1
ATOM 804 C C . TYR A 1 101 ? 1.767 -5.626 1.972 1.00 89.25 101 TYR A C 1
ATOM 806 O O . TYR A 1 101 ? 0.999 -4.706 1.697 1.00 89.25 101 TYR A O 1
ATOM 814 N N . SER A 1 102 ? 1.416 -6.905 1.814 1.00 89.62 102 SER A N 1
ATOM 815 C CA . SER A 1 102 ? 0.153 -7.329 1.187 1.00 89.62 102 SER A CA 1
ATOM 816 C C . SER A 1 102 ? -1.049 -7.274 2.139 1.00 89.62 102 SER A C 1
ATOM 818 O O . SER A 1 102 ? -2.186 -7.053 1.711 1.00 89.62 102 SER A O 1
ATOM 820 N N . VAL A 1 103 ? -0.824 -7.497 3.437 1.00 89.50 103 VAL A N 1
ATOM 821 C CA . VAL A 1 103 ? -1.872 -7.505 4.463 1.00 89.50 103 VAL A CA 1
ATOM 822 C C . VAL A 1 103 ? -1.909 -6.152 5.168 1.00 89.50 103 VAL A C 1
ATOM 824 O O . VAL A 1 103 ? -1.087 -5.864 6.029 1.00 89.50 103 VAL A O 1
ATOM 827 N N . GLY A 1 104 ? -2.898 -5.326 4.821 1.00 85.88 104 GLY A N 1
ATOM 828 C CA . GLY A 1 104 ? -3.087 -4.001 5.414 1.00 85.88 104 GLY A CA 1
ATOM 829 C C . GLY A 1 104 ? -4.401 -3.844 6.177 1.00 85.88 104 GLY A C 1
ATOM 830 O O . GLY A 1 104 ? -5.337 -4.631 6.030 1.00 85.88 104 GLY A O 1
ATOM 831 N N . LEU A 1 105 ? -4.503 -2.747 6.930 1.00 82.56 105 LEU A N 1
ATOM 832 C CA . LEU A 1 105 ? -5.719 -2.334 7.639 1.00 82.56 105 LEU A CA 1
ATOM 833 C C . LEU A 1 105 ? -6.950 -2.225 6.713 1.00 82.56 105 LEU A C 1
ATOM 835 O O . LEU A 1 105 ? -8.069 -2.545 7.115 1.00 82.56 105 LEU A O 1
ATOM 839 N N . GLY A 1 106 ? -6.742 -1.867 5.441 1.00 78.12 106 GLY A N 1
ATOM 840 C CA . GLY A 1 106 ? -7.799 -1.851 4.429 1.00 78.12 106 GLY A CA 1
ATOM 841 C C . GLY A 1 106 ? -8.497 -3.205 4.257 1.00 78.12 106 GLY A C 1
ATOM 842 O O . GLY A 1 106 ? -9.714 -3.238 4.084 1.00 78.12 106 GLY A O 1
ATOM 843 N N . ASN A 1 107 ? -7.782 -4.325 4.401 1.00 84.50 107 ASN A N 1
ATOM 844 C CA . ASN A 1 107 ? -8.380 -5.660 4.299 1.00 84.50 107 ASN A CA 1
ATOM 845 C C . ASN A 1 107 ? -9.328 -5.961 5.473 1.00 84.50 107 ASN A C 1
ATOM 847 O O . ASN A 1 107 ? -10.234 -6.774 5.327 1.00 84.50 107 ASN A O 1
ATOM 851 N N . VAL A 1 108 ? -9.166 -5.287 6.617 1.00 87.62 108 VAL A N 1
ATOM 852 C CA . VAL A 1 108 ? -9.975 -5.525 7.821 1.00 87.62 108 VAL A CA 1
ATOM 853 C C . VAL A 1 108 ? -11.347 -4.860 7.725 1.00 87.62 108 VAL A C 1
ATOM 855 O O . VAL A 1 108 ? -12.339 -5.475 8.097 1.00 87.62 108 VAL A O 1
ATOM 858 N N . TRP A 1 109 ? -11.440 -3.627 7.210 1.00 86.12 109 TRP A N 1
ATOM 859 C CA . TRP A 1 109 ? -12.720 -2.898 7.152 1.00 86.12 109 TRP A CA 1
ATOM 860 C C . TRP A 1 109 ? -13.310 -2.776 5.746 1.00 86.12 109 TRP A C 1
ATOM 862 O O . TRP A 1 109 ? -14.530 -2.806 5.583 1.00 86.12 109 TRP A O 1
ATOM 872 N N . ARG A 1 110 ? -12.482 -2.622 4.703 1.00 88.25 110 ARG A N 1
ATOM 873 C CA . ARG A 1 110 ? -12.976 -2.328 3.349 1.00 88.25 110 ARG A CA 1
ATOM 874 C C . ARG A 1 110 ? -13.524 -3.580 2.698 1.00 88.25 110 ARG A C 1
ATOM 876 O O . ARG A 1 110 ? -14.563 -3.510 2.049 1.00 88.25 110 ARG A O 1
ATOM 883 N N . PHE A 1 111 ? -12.832 -4.701 2.879 1.00 89.38 111 PHE A N 1
ATOM 884 C CA . PHE A 1 111 ? -13.242 -5.970 2.298 1.00 89.38 111 PHE A CA 1
ATOM 885 C C . PHE A 1 111 ? -14.601 -6.439 2.844 1.00 89.38 111 PHE A C 1
ATOM 887 O O . PHE A 1 111 ? -15.495 -6.642 2.023 1.00 89.38 111 PHE A O 1
ATOM 894 N N . PRO A 1 112 ? -14.854 -6.494 4.171 1.00 89.44 112 PRO A N 1
ATOM 895 C CA . PRO A 1 112 ? -16.176 -6.873 4.675 1.00 89.44 112 PRO A CA 1
ATOM 896 C C . PRO A 1 112 ? -17.286 -5.923 4.224 1.00 89.44 112 PRO A C 1
ATOM 898 O O . PRO A 1 112 ? -18.356 -6.380 3.827 1.00 89.44 112 PRO A O 1
ATOM 901 N N . TYR A 1 113 ? -17.016 -4.612 4.220 1.00 89.44 113 TYR A N 1
ATOM 902 C CA . TYR A 1 113 ? -17.964 -3.606 3.739 1.00 89.44 113 TYR A CA 1
ATOM 903 C C . TYR A 1 113 ? -18.340 -3.827 2.266 1.00 89.44 113 TYR A C 1
ATOM 905 O O . TYR A 1 113 ? -19.516 -3.779 1.904 1.00 89.44 113 TYR A O 1
ATOM 913 N N . LEU A 1 114 ? -17.350 -4.100 1.411 1.00 89.06 114 LEU A N 1
ATOM 914 C CA . LEU A 1 114 ? -17.579 -4.306 -0.015 1.00 89.06 114 LEU A CA 1
ATOM 915 C C . LEU A 1 114 ? -18.299 -5.632 -0.289 1.00 89.06 114 LEU A C 1
ATOM 917 O O . LEU A 1 114 ? -19.225 -5.646 -1.099 1.00 89.06 114 LEU A O 1
ATOM 921 N N . CYS A 1 115 ? -17.930 -6.713 0.406 1.00 91.06 115 CYS A N 1
ATOM 922 C CA . CYS A 1 115 ? -18.634 -7.993 0.322 1.00 91.06 115 CYS A CA 1
ATOM 923 C C . CYS A 1 115 ? -20.102 -7.824 0.717 1.00 91.06 115 CYS A C 1
ATOM 925 O O . CYS A 1 115 ? -20.982 -8.246 -0.026 1.00 91.06 115 CYS A O 1
ATOM 927 N N . TYR A 1 116 ? -20.380 -7.149 1.837 1.00 90.81 116 TYR A N 1
ATOM 928 C CA . TYR A 1 116 ? -21.746 -6.948 2.320 1.00 90.81 116 TYR A CA 1
ATOM 929 C C . TYR A 1 116 ? -22.629 -6.214 1.298 1.00 90.81 116 TYR A C 1
ATOM 931 O O . TYR A 1 116 ? -23.719 -6.689 0.983 1.00 90.81 116 TYR A O 1
ATOM 939 N N . ASN A 1 117 ? -22.141 -5.119 0.708 1.00 92.81 117 ASN A N 1
ATOM 940 C CA . ASN A 1 117 ? -22.914 -4.354 -0.278 1.00 92.81 117 ASN A CA 1
ATOM 941 C C . ASN A 1 117 ? -23.098 -5.063 -1.633 1.00 92.81 117 ASN A C 1
ATOM 943 O O . ASN A 1 117 ? -24.049 -4.749 -2.343 1.00 92.81 117 ASN A O 1
ATOM 947 N N . ASN A 1 118 ? -22.220 -5.999 -2.009 1.00 90.94 118 ASN A N 1
ATOM 948 C CA . ASN A 1 118 ? -22.223 -6.637 -3.335 1.00 90.94 118 ASN A CA 1
ATOM 949 C C . ASN A 1 118 ? -22.709 -8.100 -3.313 1.00 90.94 118 ASN A C 1
ATOM 951 O O . ASN A 1 118 ? -22.236 -8.928 -4.089 1.00 90.94 118 ASN A O 1
ATOM 955 N N . GLY A 1 119 ? -23.659 -8.434 -2.434 1.00 88.69 119 GLY A N 1
ATOM 956 C CA . GLY A 1 119 ? -24.257 -9.777 -2.386 1.00 88.69 119 GLY A CA 1
ATOM 957 C C . GLY A 1 119 ? -23.559 -10.754 -1.434 1.00 88.69 119 GLY A C 1
ATOM 958 O O . GLY A 1 119 ? -23.659 -11.971 -1.601 1.00 88.69 119 GLY A O 1
ATOM 959 N N . GLY A 1 120 ? -22.852 -10.236 -0.428 1.00 90.81 120 GLY A N 1
ATOM 960 C CA . GLY A 1 120 ? -22.252 -11.006 0.658 1.00 90.81 120 GLY A CA 1
ATOM 961 C C . GLY A 1 120 ? -21.228 -12.023 0.157 1.00 90.81 120 GLY A C 1
ATOM 962 O O . GLY A 1 120 ? -20.233 -11.675 -0.475 1.00 90.81 120 GLY A O 1
ATOM 963 N N . GLY A 1 121 ? -21.482 -13.302 0.438 1.00 89.62 121 GLY A N 1
ATOM 964 C CA . GLY A 1 121 ? -20.600 -14.404 0.047 1.00 89.62 121 GLY A CA 1
ATOM 965 C C . GLY A 1 121 ? -20.505 -14.637 -1.465 1.00 89.62 121 GLY A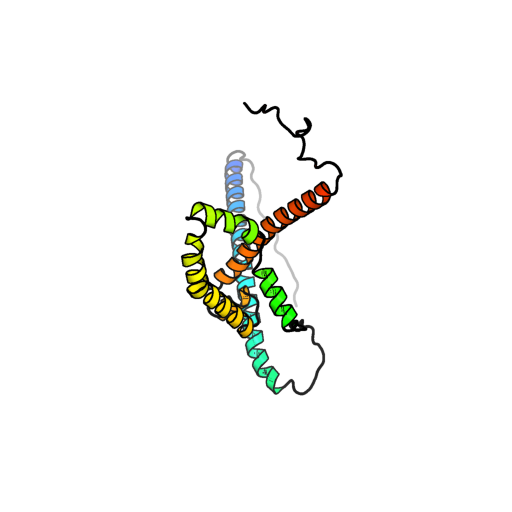 C 1
ATOM 966 O O . GLY A 1 121 ? -19.484 -15.140 -1.926 1.00 89.62 121 GLY A O 1
ATOM 967 N N . ALA A 1 122 ? -21.508 -14.235 -2.257 1.00 93.19 122 ALA A N 1
ATOM 968 C CA . ALA A 1 122 ? -21.475 -14.413 -3.713 1.00 93.19 122 ALA A CA 1
ATOM 969 C C . ALA A 1 122 ? -20.384 -13.560 -4.387 1.00 93.19 122 ALA A C 1
ATOM 971 O O . ALA A 1 122 ? -19.828 -13.965 -5.407 1.00 93.19 122 ALA A O 1
ATOM 972 N N . PHE A 1 123 ? -20.014 -12.425 -3.781 1.00 92.00 123 PHE A N 1
ATOM 973 C CA . PHE A 1 123 ? -18.930 -11.553 -4.242 1.00 92.00 123 PHE A CA 1
ATOM 974 C C . PHE A 1 123 ? -17.550 -12.237 -4.225 1.00 92.00 123 PHE A C 1
ATOM 976 O O . PHE A 1 123 ? -16.653 -11.842 -4.969 1.00 92.00 123 PHE A O 1
ATOM 983 N N . LEU A 1 124 ? -17.373 -13.298 -3.429 1.00 91.62 124 LEU A N 1
ATOM 984 C CA . LEU A 1 124 ? -16.102 -14.020 -3.349 1.00 91.62 124 LEU A CA 1
ATOM 985 C C . LEU A 1 124 ? -15.733 -14.709 -4.668 1.00 91.62 124 LEU A C 1
ATOM 987 O O . LEU A 1 124 ? -14.556 -14.770 -5.004 1.00 91.62 124 LEU A O 1
ATOM 991 N N . ILE A 1 125 ? -16.717 -15.172 -5.444 1.00 93.88 125 ILE A N 1
ATOM 992 C CA . ILE A 1 125 ? -16.478 -15.872 -6.715 1.00 93.88 125 ILE A CA 1
ATOM 993 C C . ILE A 1 125 ? -15.764 -14.956 -7.732 1.00 93.88 125 ILE A C 1
ATOM 995 O O . ILE A 1 125 ? -14.661 -15.303 -8.164 1.00 93.88 125 ILE A O 1
ATOM 999 N N . PRO A 1 126 ? -16.312 -13.779 -8.110 1.00 93.88 126 PRO A N 1
ATOM 1000 C CA . PRO A 1 126 ? -15.617 -12.867 -9.016 1.00 93.88 126 PRO A CA 1
ATOM 1001 C C . PRO A 1 126 ? -14.338 -12.285 -8.398 1.00 93.88 126 PRO A C 1
ATOM 1003 O O . PRO A 1 126 ? -13.370 -12.068 -9.126 1.00 93.88 126 PRO A O 1
ATOM 1006 N N . PHE A 1 127 ? -14.296 -12.076 -7.076 1.00 92.62 127 PHE A N 1
ATOM 1007 C CA . PHE A 1 127 ? -13.101 -11.590 -6.384 1.00 92.62 127 PHE A CA 1
ATOM 1008 C C . PHE A 1 127 ? -11.921 -12.562 -6.525 1.00 92.62 127 PHE A C 1
ATOM 1010 O O . PHE A 1 127 ? -10.843 -12.160 -6.960 1.00 92.62 127 PHE A O 1
ATOM 1017 N N . THR A 1 128 ? -12.122 -13.849 -6.232 1.00 94.19 128 THR A N 1
ATOM 1018 C CA . THR A 1 128 ? -11.074 -14.870 -6.358 1.00 94.19 128 THR A CA 1
ATOM 1019 C C . THR A 1 128 ? -10.663 -15.083 -7.815 1.00 94.19 128 THR A C 1
ATOM 1021 O O . THR A 1 128 ? -9.472 -15.205 -8.096 1.00 94.19 128 THR A O 1
ATOM 1024 N N . MET A 1 129 ? -11.611 -15.058 -8.758 1.00 96.50 129 MET A N 1
ATOM 1025 C CA . MET A 1 129 ? -11.300 -15.158 -10.190 1.00 96.50 129 MET A CA 1
ATOM 1026 C C . MET A 1 129 ? -10.408 -14.003 -10.667 1.00 96.50 129 MET A C 1
ATOM 1028 O O . MET A 1 129 ? -9.386 -14.241 -11.309 1.00 96.50 129 MET A O 1
ATOM 1032 N N . MET A 1 130 ? -10.739 -12.757 -10.311 1.00 95.19 130 MET A N 1
ATOM 1033 C CA . MET A 1 130 ? -9.915 -11.590 -10.654 1.00 95.19 130 MET A CA 1
ATOM 1034 C C . MET A 1 130 ? -8.559 -11.598 -9.943 1.00 95.19 130 MET A C 1
ATOM 1036 O O . MET A 1 130 ? -7.557 -11.184 -10.525 1.00 95.19 130 MET A O 1
ATOM 1040 N N . LEU A 1 131 ? -8.493 -12.112 -8.713 1.00 93.88 131 LEU A N 1
ATOM 1041 C CA . LEU A 1 131 ? -7.232 -12.270 -7.993 1.00 93.88 131 LEU A CA 1
ATOM 1042 C C . LEU A 1 131 ? -6.293 -13.232 -8.730 1.00 93.88 131 LEU A C 1
ATOM 1044 O O . LEU A 1 131 ? -5.116 -12.924 -8.882 1.00 93.88 131 LEU A O 1
ATOM 1048 N N . ILE A 1 132 ? -6.796 -14.361 -9.230 1.00 96.62 132 ILE A N 1
ATOM 1049 C CA . ILE A 1 132 ? -5.973 -15.345 -9.950 1.00 96.62 132 ILE A CA 1
ATOM 1050 C C . ILE A 1 132 ? -5.593 -14.845 -11.351 1.00 96.62 132 ILE A C 1
ATOM 1052 O O . ILE A 1 132 ? -4.457 -15.039 -11.771 1.00 96.62 132 ILE A O 1
ATOM 1056 N N . ILE A 1 133 ? -6.513 -14.196 -12.073 1.00 96.50 133 ILE A N 1
ATOM 1057 C CA . ILE A 1 133 ? -6.287 -13.774 -13.467 1.00 96.50 133 ILE A CA 1
ATOM 1058 C C . ILE A 1 133 ? -5.456 -12.489 -13.559 1.00 96.50 133 ILE A C 1
ATOM 1060 O O . ILE A 1 133 ? -4.625 -12.367 -14.454 1.00 96.50 133 ILE A O 1
ATOM 1064 N N . ALA A 1 134 ? -5.674 -11.525 -12.664 1.00 95.38 134 ALA A N 1
ATOM 1065 C CA . ALA A 1 134 ? -4.997 -10.230 -12.702 1.00 95.38 134 ALA A CA 1
ATOM 1066 C C . ALA A 1 134 ? -4.052 -10.035 -11.512 1.00 95.38 134 ALA A C 1
ATOM 1068 O O . ALA A 1 134 ? -2.905 -9.645 -11.707 1.00 95.38 134 ALA A O 1
ATOM 1069 N N . GLY A 1 135 ? -4.493 -10.343 -10.290 1.00 94.69 135 GLY A N 1
ATOM 1070 C CA . GLY A 1 135 ? -3.705 -10.102 -9.075 1.00 94.69 135 GLY A CA 1
ATOM 1071 C C . GLY A 1 135 ? -2.374 -10.861 -9.045 1.00 94.69 135 GLY A C 1
ATOM 1072 O O . GLY A 1 135 ? -1.314 -10.247 -8.925 1.00 94.69 135 GLY A O 1
ATOM 1073 N N . VAL A 1 136 ? -2.416 -12.189 -9.192 1.00 94.50 136 VAL A N 1
ATOM 1074 C CA . VAL A 1 136 ? -1.221 -13.048 -9.146 1.00 94.50 136 VAL A CA 1
ATOM 1075 C C . VAL A 1 136 ? -0.247 -12.727 -10.288 1.00 94.50 136 VAL A C 1
ATOM 1077 O O . VAL A 1 136 ? 0.934 -12.530 -9.992 1.00 94.50 136 VAL A O 1
ATOM 1080 N N . PRO A 1 137 ? -0.677 -12.597 -11.563 1.00 95.69 137 PRO A N 1
ATOM 1081 C CA . PRO A 1 137 ? 0.238 -12.247 -12.648 1.00 95.69 137 PRO A CA 1
ATOM 1082 C C . PRO A 1 137 ? 0.867 -10.863 -12.495 1.00 95.69 137 PRO A C 1
ATOM 1084 O O . PRO A 1 137 ? 2.060 -10.720 -12.756 1.00 95.69 137 PRO A O 1
ATOM 1087 N N . LEU A 1 138 ? 0.111 -9.857 -12.036 1.00 94.00 138 LEU A N 1
ATOM 1088 C CA . LEU A 1 138 ? 0.652 -8.515 -11.797 1.00 94.00 138 LEU A CA 1
ATOM 1089 C C . LEU A 1 138 ? 1.686 -8.517 -10.667 1.00 94.00 138 LEU A C 1
ATOM 1091 O O . LEU A 1 138 ? 2.765 -7.954 -10.835 1.00 94.00 138 LEU A O 1
ATOM 1095 N N . MET A 1 139 ? 1.409 -9.199 -9.551 1.00 93.00 139 MET A N 1
ATOM 1096 C CA . MET A 1 139 ? 2.373 -9.322 -8.453 1.00 93.00 139 MET A CA 1
ATOM 1097 C C . MET A 1 139 ? 3.635 -10.073 -8.893 1.00 93.00 139 MET A C 1
ATOM 1099 O O . MET A 1 139 ? 4.745 -9.649 -8.582 1.00 93.00 139 MET A O 1
ATOM 1103 N N . PHE A 1 140 ? 3.491 -11.164 -9.650 1.00 93.75 140 PHE A N 1
ATOM 1104 C CA . PHE A 1 140 ? 4.636 -11.908 -10.173 1.00 93.75 140 PHE A CA 1
ATOM 1105 C C . PHE A 1 140 ? 5.488 -11.062 -11.128 1.00 93.75 140 PHE A C 1
ATOM 1107 O O . PHE A 1 140 ? 6.719 -11.096 -11.045 1.00 93.75 140 PHE A O 1
ATOM 1114 N N . MET A 1 141 ? 4.844 -10.290 -12.010 1.00 94.00 141 MET A N 1
ATOM 1115 C CA . MET A 1 141 ? 5.518 -9.384 -12.939 1.00 94.00 141 MET A CA 1
ATOM 1116 C C . MET A 1 141 ? 6.303 -8.309 -12.188 1.00 94.00 141 MET A C 1
ATOM 1118 O O . MET A 1 141 ? 7.486 -8.138 -12.463 1.00 94.00 141 MET A O 1
ATOM 1122 N N . GLU A 1 142 ? 5.681 -7.643 -11.214 1.00 91.31 142 GLU A N 1
ATOM 1123 C CA . GLU A 1 142 ? 6.314 -6.585 -10.419 1.00 91.31 142 GLU A CA 1
ATOM 1124 C C . GLU A 1 142 ? 7.530 -7.114 -9.643 1.00 91.31 142 GLU A C 1
ATOM 1126 O O . GLU A 1 142 ? 8.613 -6.531 -9.696 1.00 91.31 142 GLU A O 1
ATOM 1131 N N . LEU A 1 143 ? 7.391 -8.266 -8.976 1.00 91.44 143 LEU A N 1
ATOM 1132 C CA . LEU A 1 143 ? 8.485 -8.875 -8.215 1.00 91.44 143 LEU A CA 1
ATOM 1133 C C . LEU A 1 143 ? 9.637 -9.325 -9.121 1.00 91.44 143 LEU A C 1
ATOM 1135 O O . LEU A 1 143 ? 10.797 -9.038 -8.823 1.00 91.44 143 LEU A O 1
ATOM 1139 N N . SER A 1 144 ? 9.330 -9.992 -10.237 1.00 92.44 144 SER A N 1
ATOM 1140 C CA . SER A 1 144 ? 10.344 -10.436 -11.203 1.00 92.44 144 SER A CA 1
ATOM 1141 C C . SER A 1 144 ? 11.067 -9.244 -11.832 1.00 92.44 144 SER A C 1
ATOM 1143 O O . SER A 1 144 ? 12.290 -9.257 -11.977 1.00 92.44 144 SER A O 1
ATOM 1145 N N . PHE A 1 145 ? 10.324 -8.186 -12.163 1.00 89.44 145 PHE A N 1
ATOM 1146 C CA . PHE A 1 145 ? 10.869 -6.960 -12.730 1.00 89.44 145 PHE A CA 1
ATOM 1147 C C . PHE A 1 145 ? 11.752 -6.210 -11.727 1.00 89.44 145 PHE A C 1
ATOM 1149 O O . PHE A 1 145 ? 12.867 -5.824 -12.073 1.00 89.44 145 PHE A O 1
ATOM 1156 N N . GLY A 1 146 ? 11.323 -6.080 -10.468 1.00 88.75 146 GLY A N 1
ATOM 1157 C CA . GLY A 1 146 ? 12.119 -5.470 -9.400 1.00 88.75 146 GLY A CA 1
ATOM 1158 C C . GLY A 1 146 ? 13.400 -6.251 -9.080 1.00 88.75 146 GLY A C 1
ATOM 1159 O O . GLY A 1 146 ? 14.457 -5.656 -8.851 1.00 88.75 146 GLY A O 1
ATOM 1160 N N . GLN A 1 147 ? 13.343 -7.586 -9.121 1.00 89.06 147 GLN A N 1
ATOM 1161 C CA . GLN A 1 147 ? 14.523 -8.440 -8.952 1.00 89.06 147 GLN A CA 1
ATOM 1162 C C . GLN A 1 147 ? 15.504 -8.312 -10.121 1.00 89.06 147 GLN A C 1
ATOM 1164 O O . GLN A 1 147 ? 16.702 -8.160 -9.878 1.00 89.06 147 GLN A O 1
ATOM 1169 N N . TYR A 1 148 ? 15.008 -8.326 -11.362 1.00 87.88 148 TYR A N 1
ATOM 1170 C CA . TYR A 1 148 ? 15.832 -8.178 -12.563 1.00 87.88 148 TYR A CA 1
ATOM 1171 C C . TYR A 1 148 ? 16.469 -6.788 -12.666 1.00 87.88 148 TYR A C 1
ATOM 1173 O O . TYR A 1 148 ? 17.663 -6.667 -12.932 1.00 87.88 148 TYR A O 1
ATOM 1181 N N . ALA A 1 149 ? 15.680 -5.734 -12.455 1.00 85.88 149 ALA A N 1
ATOM 1182 C CA . ALA A 1 149 ? 16.130 -4.368 -12.672 1.00 85.88 149 ALA A CA 1
ATOM 1183 C C . ALA A 1 149 ? 17.035 -3.857 -11.547 1.00 85.88 149 ALA A C 1
ATOM 1185 O O . ALA A 1 149 ? 17.870 -2.996 -11.805 1.00 85.88 149 ALA A O 1
ATOM 1186 N N . ALA A 1 150 ? 16.904 -4.396 -10.326 1.00 83.75 150 ALA A N 1
ATOM 1187 C CA . ALA A 1 150 ? 17.829 -4.153 -9.217 1.00 83.75 150 ALA A CA 1
ATOM 1188 C C . ALA A 1 150 ? 18.033 -2.668 -8.833 1.00 83.75 150 ALA A C 1
ATOM 1190 O O . ALA A 1 150 ? 19.017 -2.322 -8.181 1.00 83.75 150 ALA A O 1
ATOM 1191 N N . LEU A 1 151 ? 17.102 -1.798 -9.226 1.00 83.19 151 LEU A N 1
ATOM 1192 C CA . LEU A 1 151 ? 17.179 -0.341 -9.124 1.00 83.19 151 LEU A CA 1
ATOM 1193 C C . LEU A 1 151 ? 15.891 0.208 -8.487 1.00 83.19 151 LEU A C 1
ATOM 1195 O O . LEU A 1 151 ? 14.888 -0.492 -8.381 1.00 83.19 151 LEU A O 1
ATOM 1199 N N . GLY A 1 152 ? 15.904 1.466 -8.048 1.00 83.62 152 GLY A N 1
ATOM 1200 C CA . GLY A 1 152 ? 14.691 2.135 -7.565 1.00 83.62 152 GLY A CA 1
ATOM 1201 C C . GLY A 1 152 ? 13.711 2.464 -8.706 1.00 83.62 152 GLY A C 1
ATOM 1202 O O . GLY A 1 152 ? 14.144 2.612 -9.850 1.00 83.62 152 GLY A O 1
ATOM 1203 N N . PRO A 1 153 ? 12.411 2.659 -8.419 1.00 82.50 153 PRO A N 1
ATOM 1204 C CA . PRO A 1 153 ? 11.369 2.832 -9.438 1.00 82.50 153 PRO A CA 1
ATOM 1205 C C . PRO A 1 153 ? 11.665 3.975 -10.423 1.00 82.50 153 PRO A C 1
ATOM 1207 O O . PRO A 1 153 ? 11.566 3.786 -11.631 1.00 82.50 153 PRO A O 1
ATOM 1210 N N . VAL A 1 154 ? 12.133 5.135 -9.948 1.00 85.00 154 VAL A N 1
ATOM 1211 C CA . VAL A 1 154 ? 12.491 6.279 -10.816 1.00 85.00 154 VAL A CA 1
ATOM 1212 C C . VAL A 1 154 ? 13.618 5.926 -11.798 1.00 85.00 154 VAL A C 1
ATOM 1214 O O . VAL A 1 154 ? 13.542 6.244 -12.986 1.00 85.00 154 VAL A O 1
ATOM 1217 N N . ALA A 1 155 ? 14.650 5.228 -11.319 1.00 83.50 155 ALA A N 1
ATOM 1218 C CA . ALA A 1 155 ? 15.802 4.843 -12.130 1.00 83.50 155 ALA A CA 1
ATOM 1219 C C . ALA A 1 155 ? 15.463 3.731 -13.136 1.00 83.50 155 ALA A C 1
ATOM 1221 O O . ALA A 1 155 ? 15.975 3.747 -14.256 1.00 83.50 155 ALA A O 1
ATOM 1222 N N . ILE A 1 156 ? 14.581 2.794 -12.766 1.00 85.88 156 ILE A N 1
ATOM 1223 C CA . ILE A 1 156 ? 14.145 1.711 -13.655 1.00 85.88 156 ILE A CA 1
ATOM 1224 C C . ILE A 1 156 ? 13.399 2.274 -14.867 1.00 85.88 156 ILE A C 1
ATOM 1226 O O . ILE A 1 156 ? 13.765 1.974 -16.004 1.00 85.88 156 ILE A O 1
ATOM 1230 N N . TYR A 1 157 ? 12.380 3.111 -14.643 1.00 83.31 157 TYR A N 1
ATOM 1231 C CA . TYR A 1 157 ? 11.549 3.615 -15.740 1.00 83.31 157 TYR A CA 1
ATOM 1232 C C . TYR A 1 157 ? 12.307 4.573 -16.660 1.00 83.31 157 TYR A C 1
ATOM 1234 O O . TYR A 1 157 ? 12.130 4.497 -17.873 1.00 83.31 157 TYR A O 1
ATOM 1242 N N . SER A 1 158 ? 13.222 5.384 -16.117 1.00 79.25 158 SER A N 1
ATOM 1243 C CA . SER A 1 158 ? 14.116 6.231 -16.921 1.00 79.25 158 SER A CA 1
ATOM 1244 C C . SER A 1 158 ? 14.997 5.412 -17.879 1.00 79.25 158 SER A C 1
ATOM 1246 O O . SER A 1 158 ? 15.216 5.803 -19.024 1.00 79.25 158 SER A O 1
ATOM 1248 N N . ARG A 1 159 ? 15.453 4.229 -17.442 1.00 79.25 159 ARG A N 1
ATOM 1249 C CA . ARG A 1 159 ? 16.341 3.354 -18.220 1.00 79.25 159 ARG A CA 1
ATOM 1250 C C . ARG A 1 159 ? 15.613 2.411 -19.179 1.00 79.25 159 ARG A C 1
ATOM 1252 O O . ARG A 1 159 ? 16.200 1.999 -20.176 1.00 79.25 159 ARG A O 1
ATOM 1259 N N . PHE A 1 160 ? 14.367 2.050 -18.877 1.00 79.69 160 PHE A N 1
ATOM 1260 C CA . PHE A 1 160 ? 13.556 1.186 -19.734 1.00 79.69 160 PHE A CA 1
ATOM 1261 C C . PHE A 1 160 ? 12.993 1.953 -20.935 1.00 79.69 160 PHE A C 1
ATOM 1263 O O . PHE A 1 160 ? 13.154 1.527 -22.076 1.00 79.69 160 PHE A O 1
ATOM 1270 N N . CYS A 1 161 ? 12.354 3.099 -20.688 1.00 80.00 161 CYS A N 1
ATOM 1271 C CA . CYS A 1 161 ? 11.889 3.990 -21.743 1.00 80.00 161 CYS A CA 1
ATOM 1272 C C . CYS A 1 161 ? 11.731 5.413 -21.188 1.00 80.00 161 CYS A C 1
ATOM 1274 O O . CYS A 1 161 ? 10.918 5.614 -20.282 1.00 80.00 161 CYS A O 1
ATOM 1276 N N . PRO A 1 162 ? 12.419 6.423 -21.753 1.00 76.88 162 PRO A N 1
ATOM 1277 C CA . PRO A 1 162 ? 12.384 7.792 -21.236 1.00 76.88 162 PRO A CA 1
ATOM 1278 C C . PRO A 1 162 ? 10.976 8.413 -21.252 1.00 76.88 162 PRO A C 1
ATOM 1280 O O . PRO A 1 162 ? 10.697 9.308 -20.460 1.00 76.88 162 PRO A O 1
ATOM 1283 N N . LEU A 1 163 ? 10.052 7.900 -22.076 1.00 80.81 163 LEU A N 1
ATOM 1284 C CA . LEU A 1 163 ? 8.647 8.325 -22.076 1.00 80.81 163 LEU A CA 1
ATOM 1285 C C . LEU A 1 163 ? 7.909 7.950 -20.776 1.00 80.81 163 LEU A C 1
ATOM 1287 O O . LEU A 1 163 ? 7.012 8.669 -20.346 1.00 80.81 163 LEU A O 1
ATOM 1291 N N . PHE A 1 164 ? 8.303 6.856 -20.115 1.00 83.62 164 PHE A N 1
ATOM 1292 C CA . PHE A 1 164 ? 7.714 6.415 -18.846 1.00 83.62 164 PHE A CA 1
ATOM 1293 C C . PHE A 1 164 ? 8.418 6.997 -17.617 1.00 83.62 164 PHE A C 1
ATOM 1295 O O . PHE A 1 164 ? 8.100 6.612 -16.493 1.00 83.62 164 PHE A O 1
ATOM 1302 N N . ARG A 1 165 ? 9.322 7.970 -17.784 1.00 78.06 165 ARG A N 1
ATOM 1303 C CA . ARG A 1 165 ? 10.008 8.624 -16.661 1.00 78.06 165 ARG A CA 1
ATOM 1304 C C . ARG A 1 165 ? 9.025 9.202 -15.632 1.00 78.06 165 ARG A C 1
ATOM 1306 O O . ARG A 1 165 ? 9.236 9.045 -14.431 1.00 78.06 165 ARG A O 1
ATOM 1313 N N . GLY A 1 166 ? 7.908 9.777 -16.088 1.00 86.44 166 GLY A N 1
ATOM 1314 C CA . GLY A 1 166 ? 6.847 10.301 -15.217 1.00 86.44 166 GLY A CA 1
ATOM 1315 C C . GLY A 1 166 ? 6.164 9.238 -14.345 1.00 86.44 166 GLY A C 1
ATOM 1316 O O . GLY A 1 166 ? 5.696 9.551 -13.253 1.00 86.44 166 GLY A O 1
ATOM 1317 N N . LEU A 1 167 ? 6.160 7.972 -14.774 1.00 89.38 167 LEU A N 1
ATOM 1318 C CA . LEU A 1 167 ? 5.554 6.869 -14.029 1.00 89.38 167 LEU A CA 1
ATOM 1319 C C . LEU A 1 167 ? 6.337 6.580 -12.740 1.00 89.38 167 LEU A C 1
ATOM 1321 O O . LEU A 1 167 ? 5.733 6.410 -11.683 1.00 89.38 167 LEU A O 1
ATOM 1325 N N . GLY A 1 168 ? 7.672 6.639 -12.796 1.00 88.88 168 GLY A N 1
ATOM 1326 C CA . GLY A 1 168 ? 8.526 6.494 -11.616 1.00 88.88 168 GLY A CA 1
ATOM 1327 C C . GLY A 1 168 ? 8.279 7.582 -10.565 1.00 88.88 168 GLY A C 1
ATOM 1328 O O . GLY A 1 168 ? 8.128 7.270 -9.387 1.00 88.88 168 GLY A O 1
ATOM 1329 N N . TYR A 1 169 ? 8.170 8.849 -10.977 1.00 89.69 169 TYR A N 1
ATOM 1330 C CA . TYR A 1 169 ? 7.829 9.946 -10.059 1.00 89.69 169 TYR A CA 1
ATOM 1331 C C . TYR A 1 169 ? 6.398 9.826 -9.519 1.00 89.69 169 TYR A C 1
ATOM 1333 O O . TYR A 1 169 ? 6.170 10.050 -8.330 1.00 89.69 169 TYR A O 1
ATOM 1341 N N . GLY A 1 170 ? 5.448 9.398 -10.356 1.00 93.12 170 GLY A N 1
ATOM 1342 C CA . GLY A 1 170 ? 4.074 9.117 -9.941 1.00 93.12 170 GLY A CA 1
ATOM 1343 C C . GLY A 1 170 ? 4.002 8.077 -8.822 1.00 93.12 170 GLY A C 1
ATOM 1344 O O . GLY A 1 170 ? 3.303 8.292 -7.833 1.00 93.12 170 GLY A O 1
ATOM 1345 N N . MET A 1 171 ? 4.787 6.998 -8.914 1.00 91.19 171 MET A N 1
ATOM 1346 C CA . MET A 1 171 ? 4.884 5.994 -7.847 1.00 91.19 171 MET A CA 1
ATOM 1347 C C . MET A 1 171 ? 5.362 6.591 -6.517 1.00 91.19 171 MET A C 1
ATOM 1349 O O . MET A 1 171 ? 4.819 6.244 -5.467 1.00 91.19 171 MET A O 1
ATOM 1353 N N . ILE A 1 172 ? 6.339 7.504 -6.544 1.00 92.50 172 ILE A N 1
ATOM 1354 C CA . ILE A 1 172 ? 6.844 8.171 -5.333 1.00 92.50 172 ILE A CA 1
ATOM 1355 C C . ILE A 1 172 ? 5.774 9.080 -4.719 1.00 92.50 172 ILE A C 1
ATOM 1357 O O . ILE A 1 172 ? 5.539 9.012 -3.514 1.00 92.50 172 ILE A O 1
ATOM 1361 N N . ILE A 1 173 ? 5.082 9.880 -5.535 1.00 95.31 173 ILE A N 1
ATOM 1362 C CA . ILE A 1 173 ? 4.025 10.789 -5.064 1.00 95.31 173 ILE A CA 1
ATOM 1363 C C . ILE A 1 173 ? 2.864 10.001 -4.447 1.00 95.31 173 ILE A C 1
ATOM 1365 O O . ILE A 1 173 ? 2.427 10.311 -3.338 1.00 95.31 173 ILE A O 1
ATOM 1369 N N . VAL A 1 174 ? 2.391 8.951 -5.128 1.00 94.88 174 VAL A N 1
ATOM 1370 C CA . VAL A 1 174 ? 1.327 8.080 -4.607 1.00 94.88 174 VAL A CA 1
ATOM 1371 C C . VAL A 1 174 ? 1.764 7.437 -3.293 1.00 94.88 174 VAL A C 1
ATOM 1373 O O . VAL A 1 174 ? 1.012 7.474 -2.322 1.00 94.88 174 VAL A O 1
ATOM 1376 N N . SER A 1 175 ? 2.994 6.923 -3.219 1.00 93.06 175 SER A N 1
ATOM 1377 C CA . SER A 1 175 ? 3.531 6.328 -1.989 1.00 93.06 175 SER A CA 1
ATOM 1378 C C . SER A 1 175 ? 3.599 7.335 -0.837 1.00 93.06 175 SER A C 1
ATOM 1380 O O . SER A 1 175 ? 3.272 6.984 0.293 1.00 93.06 175 SER A O 1
ATOM 1382 N N . ALA A 1 176 ? 3.958 8.594 -1.106 1.00 94.56 176 ALA A N 1
ATOM 1383 C CA . ALA A 1 176 ? 4.017 9.648 -0.094 1.00 94.56 176 ALA A CA 1
ATOM 1384 C C . ALA A 1 176 ? 2.630 10.011 0.460 1.00 94.56 176 ALA A C 1
ATOM 1386 O O . ALA A 1 176 ? 2.453 10.099 1.676 1.00 94.56 176 ALA A O 1
ATOM 1387 N N . ILE A 1 177 ? 1.628 10.162 -0.414 1.00 95.88 177 ILE A N 1
ATOM 1388 C CA . ILE A 1 177 ? 0.240 10.420 0.003 1.00 95.88 177 ILE A CA 1
ATOM 1389 C C . ILE A 1 177 ? -0.282 9.243 0.833 1.00 95.88 177 ILE A C 1
ATOM 1391 O O . ILE A 1 177 ? -0.890 9.445 1.887 1.00 95.88 177 ILE A O 1
ATOM 1395 N N . VAL A 1 178 ? -0.007 8.016 0.378 1.00 92.88 178 VAL A N 1
ATOM 1396 C CA . VAL A 1 178 ? -0.416 6.789 1.066 1.00 92.88 178 VAL A CA 1
ATOM 1397 C C . VAL A 1 178 ? 0.212 6.695 2.455 1.00 92.88 178 VAL A C 1
ATOM 1399 O O . VAL A 1 178 ? -0.483 6.451 3.441 1.00 92.88 178 VAL A O 1
ATOM 1402 N N . MET A 1 179 ? 1.513 6.965 2.547 1.00 93.44 179 MET A N 1
ATOM 1403 C CA . MET A 1 179 ? 2.248 6.983 3.806 1.00 93.44 179 MET A CA 1
ATOM 1404 C C . MET A 1 179 ? 1.649 7.990 4.794 1.00 93.44 179 MET A C 1
ATOM 1406 O O . MET A 1 179 ? 1.440 7.654 5.960 1.00 93.44 179 MET A O 1
ATOM 1410 N N . LEU A 1 180 ? 1.335 9.208 4.344 1.00 94.38 180 LEU A N 1
ATOM 1411 C CA . LEU A 1 180 ? 0.817 10.263 5.214 1.00 94.38 180 LEU A CA 1
ATOM 1412 C C . LEU A 1 180 ? -0.528 9.881 5.841 1.00 94.38 180 LEU A C 1
ATOM 1414 O O . LEU A 1 180 ? -0.687 9.992 7.059 1.00 94.38 180 LEU A O 1
ATOM 1418 N N . TYR A 1 181 ? -1.484 9.390 5.045 1.00 92.88 181 TYR A N 1
ATOM 1419 C CA . TYR A 1 181 ? -2.791 9.033 5.598 1.00 92.88 181 TYR A CA 1
ATOM 1420 C C . TYR A 1 181 ? -2.710 7.801 6.506 1.00 92.88 181 TYR A C 1
ATOM 1422 O O . TYR A 1 181 ? -3.372 7.771 7.543 1.00 92.88 181 TYR A O 1
ATOM 1430 N N . TYR A 1 182 ? -1.904 6.789 6.160 1.00 92.44 182 TYR A N 1
ATOM 1431 C CA . TYR A 1 182 ? -1.803 5.583 6.985 1.00 92.44 182 TYR A CA 1
ATOM 1432 C C . TYR A 1 182 ? -1.145 5.861 8.335 1.00 92.44 182 TYR A C 1
ATOM 1434 O O . TYR A 1 182 ? -1.616 5.332 9.340 1.00 92.44 182 TYR A O 1
ATOM 1442 N N . ASN A 1 183 ? -0.116 6.712 8.391 1.00 93.81 183 ASN A N 1
ATOM 1443 C CA . ASN A 1 183 ? 0.510 7.091 9.662 1.00 93.81 183 ASN A CA 1
ATOM 1444 C C . ASN A 1 183 ? -0.479 7.775 10.610 1.00 93.81 183 ASN A C 1
ATOM 1446 O O . ASN A 1 183 ? -0.474 7.498 11.808 1.00 93.81 183 ASN A O 1
ATOM 1450 N N . LEU A 1 184 ? -1.372 8.615 10.080 1.00 95.25 184 LEU A N 1
ATOM 1451 C CA . LEU A 1 184 ? -2.427 9.246 10.871 1.00 95.25 184 LEU A CA 1
ATOM 1452 C C . LEU A 1 184 ? -3.402 8.211 11.458 1.00 95.25 184 LEU A C 1
ATOM 1454 O O . LEU A 1 184 ? -3.716 8.274 12.647 1.00 95.25 184 LEU A O 1
ATOM 1458 N N . ILE A 1 185 ? -3.818 7.215 10.667 1.00 93.06 185 ILE A N 1
ATOM 1459 C CA . ILE A 1 185 ? -4.660 6.115 11.162 1.00 93.06 185 ILE A CA 1
ATOM 1460 C C . ILE A 1 185 ? -3.930 5.311 12.241 1.00 93.06 185 ILE A C 1
ATOM 1462 O O . ILE A 1 185 ? -4.514 5.043 13.289 1.00 93.06 185 ILE A O 1
ATOM 1466 N N . ILE A 1 186 ? -2.655 4.967 12.029 1.00 92.81 186 ILE A N 1
ATOM 1467 C CA . ILE A 1 186 ? -1.843 4.258 13.027 1.00 92.81 186 ILE A CA 1
ATOM 1468 C C . ILE A 1 186 ? -1.772 5.069 14.328 1.00 92.81 186 ILE A C 1
ATOM 1470 O O . ILE A 1 186 ? -2.017 4.516 15.400 1.00 92.81 186 ILE A O 1
ATOM 1474 N N . GLY A 1 187 ? -1.543 6.382 14.247 1.00 96.00 187 GLY A N 1
ATOM 1475 C CA . GLY A 1 187 ? -1.554 7.275 15.408 1.00 96.00 187 GLY A CA 1
ATOM 1476 C C . GLY A 1 187 ? -2.863 7.206 16.198 1.00 96.00 187 GLY A C 1
ATOM 1477 O O . GLY A 1 187 ? -2.840 7.051 17.420 1.00 96.00 187 GLY A O 1
ATOM 1478 N N . TRP A 1 188 ? -4.011 7.224 15.513 1.00 94.81 188 TRP A N 1
ATOM 1479 C CA . TRP A 1 188 ? -5.309 7.023 16.162 1.00 94.81 188 TRP A CA 1
ATOM 1480 C C . TRP A 1 188 ? -5.446 5.631 16.780 1.00 94.81 188 TRP A C 1
ATOM 1482 O O . TRP A 1 188 ? -5.907 5.525 17.913 1.00 94.81 188 TRP A O 1
ATOM 1492 N N . THR A 1 189 ? -5.016 4.564 16.099 1.00 94.00 189 THR A N 1
ATOM 1493 C CA . THR A 1 189 ? -5.094 3.207 16.671 1.00 94.00 189 THR A CA 1
ATOM 1494 C C . THR A 1 189 ? -4.273 3.067 17.951 1.00 94.00 189 THR A C 1
ATOM 1496 O O . THR A 1 189 ? -4.761 2.489 18.919 1.00 94.00 189 THR A O 1
ATOM 1499 N N . ILE A 1 190 ? -3.073 3.654 18.002 1.00 95.19 190 ILE A N 1
ATOM 1500 C CA . ILE A 1 190 ? -2.220 3.650 19.195 1.00 95.19 190 ILE A CA 1
ATOM 1501 C C . ILE A 1 190 ? -2.877 4.454 20.324 1.00 95.19 190 ILE A C 1
ATOM 1503 O O . ILE A 1 190 ? -2.920 3.988 21.462 1.00 95.19 190 ILE A O 1
ATOM 1507 N N . PHE A 1 191 ? -3.447 5.624 20.016 1.00 93.81 191 PHE A N 1
ATOM 1508 C CA . PHE A 1 191 ? -4.200 6.418 20.989 1.00 93.81 191 PHE A CA 1
ATOM 1509 C C . PHE A 1 191 ? -5.362 5.621 21.603 1.00 93.81 191 PHE A C 1
ATOM 1511 O O . PHE A 1 191 ? -5.467 5.530 22.827 1.00 93.81 191 PHE A O 1
ATOM 1518 N N . TYR A 1 192 ? -6.197 4.985 20.774 1.00 92.00 192 TYR A N 1
ATOM 1519 C CA . TYR A 1 192 ? -7.316 4.164 21.246 1.00 92.00 192 TYR A CA 1
ATOM 1520 C C . TYR A 1 192 ? -6.857 2.899 21.984 1.00 92.00 192 TYR A C 1
ATOM 1522 O O . TYR A 1 192 ? -7.512 2.485 22.942 1.00 92.00 192 TYR A O 1
ATOM 1530 N N . MET A 1 193 ? -5.721 2.310 21.602 1.00 93.88 193 MET A N 1
ATOM 1531 C CA . MET A 1 193 ? -5.121 1.174 22.307 1.00 93.88 193 MET A CA 1
ATOM 1532 C C . MET A 1 193 ? -4.759 1.546 23.750 1.00 93.88 193 MET A C 1
ATOM 1534 O O . MET A 1 193 ? -5.156 0.842 24.675 1.00 93.88 193 MET A O 1
ATOM 1538 N N . PHE A 1 194 ? -4.081 2.678 23.963 1.00 93.12 194 PHE A N 1
ATOM 1539 C CA . PHE A 1 194 ? -3.757 3.146 25.315 1.00 93.12 194 PHE A CA 1
ATOM 1540 C C . PHE A 1 194 ? -4.990 3.635 26.082 1.00 93.12 194 PHE A C 1
ATOM 1542 O O . PHE A 1 194 ? -5.109 3.379 27.279 1.00 93.12 194 PHE A O 1
ATOM 1549 N N . ALA A 1 195 ? -5.948 4.277 25.408 1.00 89.31 195 ALA A N 1
ATOM 1550 C CA . ALA A 1 195 ? -7.215 4.669 26.028 1.00 89.31 195 ALA A CA 1
ATOM 1551 C C . ALA A 1 195 ? -8.039 3.458 26.513 1.00 89.31 195 ALA A C 1
ATOM 1553 O O . ALA A 1 195 ? -8.775 3.581 27.489 1.00 89.31 195 ALA A O 1
ATOM 1554 N N . SER A 1 196 ? -7.873 2.289 25.882 1.00 92.62 196 SER A N 1
ATOM 1555 C CA . SER A 1 196 ? -8.544 1.034 26.257 1.00 92.62 196 SER A CA 1
ATOM 1556 C C . SER A 1 196 ? -7.942 0.345 27.488 1.00 92.62 196 SER A C 1
ATOM 1558 O O . SER A 1 196 ? -8.537 -0.597 27.996 1.00 92.62 196 SER A O 1
ATOM 1560 N N . MET A 1 197 ? -6.778 0.784 27.983 1.00 91.69 197 MET A N 1
ATOM 1561 C CA . MET A 1 197 ? -6.156 0.212 29.190 1.00 91.69 197 MET A CA 1
ATOM 1562 C C . MET A 1 197 ? -6.775 0.732 30.500 1.00 91.69 197 MET A C 1
ATOM 1564 O O . MET A 1 197 ? -6.383 0.296 31.581 1.00 91.69 197 MET A O 1
ATOM 1568 N N . LYS A 1 198 ? -7.725 1.673 30.427 1.00 87.00 198 LYS A N 1
ATOM 1569 C CA . LYS A 1 198 ? -8.480 2.164 31.588 1.00 87.00 198 LYS A CA 1
ATOM 1570 C C . LYS A 1 198 ? -9.558 1.150 32.000 1.00 87.00 198 LYS A C 1
ATOM 1572 O O . LYS A 1 198 ? -10.097 0.447 31.153 1.00 87.00 198 LYS A O 1
ATOM 1577 N N . SER A 1 199 ? -9.882 1.088 33.296 1.00 84.81 199 SER A N 1
ATOM 1578 C CA . SER A 1 199 ? -10.896 0.165 33.839 1.00 84.81 199 SER A CA 1
ATOM 1579 C C . SER A 1 199 ? -12.307 0.448 33.322 1.00 84.81 199 SER A C 1
ATOM 1581 O O . SER A 1 199 ? -13.079 -0.480 33.106 1.00 84.81 199 SER A O 1
ATOM 1583 N N . GLU A 1 200 ? -12.628 1.722 33.109 1.00 84.94 200 GLU A N 1
ATOM 1584 C CA . GLU A 1 200 ? -13.834 2.155 32.412 1.00 84.94 200 GLU A CA 1
ATOM 1585 C C . GLU A 1 200 ? -13.435 2.765 31.069 1.00 84.94 200 GLU A C 1
ATOM 1587 O O . GLU A 1 200 ? -12.531 3.605 30.996 1.00 84.94 200 GLU A O 1
ATOM 1592 N N . LEU A 1 201 ? -14.084 2.316 29.992 1.00 86.88 201 LEU A N 1
ATOM 1593 C CA . LEU A 1 201 ? -13.761 2.776 28.649 1.00 86.88 201 LEU A CA 1
ATOM 1594 C C . LEU A 1 201 ? -14.375 4.166 28.429 1.00 86.88 201 LEU A C 1
ATOM 1596 O O . LEU A 1 201 ? -15.566 4.349 28.685 1.00 86.88 201 LEU A O 1
ATOM 1600 N N . PRO A 1 202 ? -13.625 5.131 27.870 1.00 83.62 202 PRO A N 1
ATOM 1601 C CA . PRO A 1 202 ? -14.104 6.507 27.759 1.00 83.62 202 PRO A CA 1
ATOM 1602 C C . PRO A 1 202 ? -15.271 6.675 26.775 1.00 83.62 202 PRO A C 1
ATOM 1604 O O . PRO A 1 202 ? -15.961 7.678 26.819 1.00 83.62 202 PRO A O 1
ATOM 1607 N N . TRP A 1 203 ? -15.532 5.700 25.901 1.00 86.44 203 TRP A N 1
ATOM 1608 C CA . TRP A 1 203 ? -16.695 5.683 25.000 1.00 86.44 203 TRP A CA 1
ATOM 1609 C C . TRP A 1 203 ? -17.858 4.818 25.512 1.00 86.44 203 TRP A C 1
ATOM 1611 O O . TRP A 1 203 ? -18.842 4.637 24.796 1.00 86.44 203 TRP A O 1
ATOM 1621 N N . GLN A 1 204 ? -17.759 4.252 26.720 1.00 85.06 204 GLN A N 1
ATOM 1622 C CA . GLN A 1 204 ? -18.837 3.459 27.321 1.00 85.06 204 GLN A CA 1
ATOM 1623 C C . GLN A 1 204 ? -20.013 4.340 27.760 1.00 85.06 204 GLN A C 1
ATOM 1625 O O . GLN A 1 204 ? -21.174 3.945 27.629 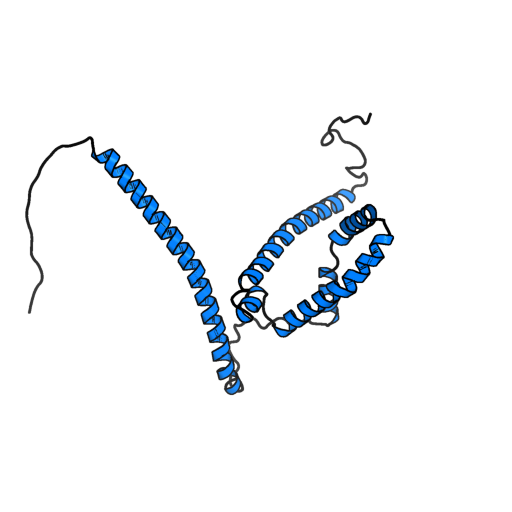1.00 85.06 204 GLN A O 1
ATOM 1630 N N . HIS A 1 205 ? -19.712 5.538 28.258 1.00 82.25 205 HIS A N 1
ATOM 1631 C CA . HIS A 1 205 ? -20.690 6.512 28.723 1.00 82.25 205 HIS A CA 1
ATOM 1632 C C . HIS A 1 205 ? -20.488 7.845 28.001 1.00 82.25 205 HIS A C 1
ATOM 1634 O O . HIS A 1 205 ? -19.374 8.209 27.635 1.00 82.25 205 HIS A O 1
ATOM 1640 N N . CYS A 1 206 ? -21.582 8.565 27.762 1.00 80.06 206 CYS A N 1
ATOM 1641 C CA . CYS A 1 206 ? -21.523 9.900 27.178 1.00 80.06 206 CYS A CA 1
ATOM 1642 C C . CYS A 1 206 ? -21.215 10.911 28.284 1.00 80.06 206 CYS A C 1
ATOM 1644 O O . CYS A 1 206 ? -22.121 11.307 29.017 1.00 80.06 206 CYS A O 1
ATOM 1646 N N . GLU A 1 207 ? -19.954 11.324 28.409 1.00 75.12 207 GLU A N 1
ATOM 1647 C CA . GLU A 1 207 ? -19.582 12.415 29.311 1.00 75.12 207 GLU A CA 1
ATOM 1648 C C . GLU A 1 207 ? -19.873 13.785 28.671 1.00 75.12 207 GLU A C 1
ATOM 1650 O O . GLU A 1 207 ? -19.655 13.971 27.467 1.00 75.12 207 GLU A O 1
ATOM 1655 N N . PRO A 1 208 ? -20.347 14.769 29.456 1.00 70.06 208 PRO A N 1
ATOM 1656 C CA . PRO A 1 208 ? -20.737 16.082 28.942 1.00 70.06 208 PRO A CA 1
ATOM 1657 C C . PRO A 1 208 ? -19.564 16.917 28.400 1.00 70.06 208 PRO A C 1
ATOM 1659 O O . PRO A 1 208 ? -19.801 17.900 27.706 1.00 70.06 208 PRO A O 1
ATOM 1662 N N . GLU A 1 209 ? -18.309 16.543 28.677 1.00 77.44 209 GLU A N 1
ATOM 1663 C CA . GLU A 1 209 ? -17.127 17.284 28.209 1.00 77.44 209 GLU A CA 1
ATOM 1664 C C . GLU A 1 209 ? -16.921 17.214 26.688 1.00 77.44 209 GLU A C 1
ATOM 1666 O O . GLU A 1 209 ? -16.416 18.159 26.085 1.00 77.44 209 GLU A O 1
ATOM 1671 N N . TRP A 1 210 ? -17.318 16.109 26.051 1.00 79.00 210 TRP A N 1
ATOM 1672 C CA . TRP A 1 210 ? -17.131 15.890 24.610 1.00 79.00 210 TRP A CA 1
ATOM 1673 C C . TRP A 1 210 ? -18.405 15.420 23.892 1.00 79.00 210 TRP A C 1
ATOM 1675 O O . TRP A 1 210 ? -18.459 15.451 22.659 1.00 79.00 210 TRP A O 1
ATOM 1685 N N . SER A 1 211 ? -19.449 15.015 24.625 1.00 79.38 211 SER A N 1
ATOM 1686 C CA . SER A 1 211 ? -20.745 14.649 24.049 1.00 79.38 211 SER A CA 1
ATOM 1687 C C . SER A 1 211 ? -21.674 15.859 23.957 1.00 79.38 211 SER A C 1
ATOM 1689 O O . SER A 1 211 ? -21.978 16.510 24.950 1.00 79.38 211 SER A O 1
ATOM 1691 N N . THR A 1 212 ? -22.224 16.117 22.770 1.00 78.44 212 THR A N 1
ATOM 1692 C CA . THR A 1 212 ? -23.355 17.047 22.616 1.00 78.44 212 THR A CA 1
ATOM 1693 C C . THR A 1 212 ? -24.632 16.417 23.183 1.00 78.44 212 THR A C 1
ATOM 1695 O O . THR A 1 212 ? -24.820 15.202 23.075 1.00 78.44 212 THR A O 1
ATOM 1698 N N . GLU A 1 213 ? -25.550 17.216 23.738 1.00 72.19 213 GLU A N 1
ATOM 1699 C CA . GLU A 1 213 ? -26.872 16.740 24.174 1.00 72.19 213 GLU A CA 1
ATOM 1700 C C . GLU A 1 213 ? -27.762 16.381 22.969 1.00 72.19 213 GLU A C 1
ATOM 1702 O O . GLU A 1 213 ? -28.688 17.098 22.598 1.00 72.19 213 GLU A O 1
ATOM 1707 N N . ARG A 1 214 ? -27.506 15.239 22.329 1.00 65.06 214 ARG A N 1
ATOM 1708 C CA . ARG A 1 214 ? -28.499 14.583 21.475 1.00 65.06 214 ARG A CA 1
ATOM 1709 C C . ARG A 1 214 ? -29.104 13.424 22.240 1.00 65.06 214 ARG A C 1
ATOM 1711 O O . ARG A 1 214 ? -28.640 12.290 22.148 1.00 65.06 214 ARG A O 1
ATOM 1718 N N . LYS A 1 215 ? -30.163 13.725 22.995 1.00 55.72 215 LYS A N 1
ATOM 1719 C CA . LYS A 1 215 ? -31.077 12.700 23.504 1.00 55.72 215 LYS A CA 1
ATOM 1720 C C . LYS A 1 215 ? -31.595 11.922 22.293 1.00 55.72 215 LYS A C 1
ATOM 1722 O O . LYS A 1 215 ? -32.168 12.519 21.383 1.00 55.72 215 LYS A O 1
ATOM 1727 N N . LYS A 1 216 ? -31.320 10.616 22.244 1.00 54.81 216 LYS A N 1
ATOM 1728 C CA . LYS A 1 216 ? -31.960 9.727 21.269 1.00 54.81 216 LYS A CA 1
ATOM 1729 C C . LYS A 1 216 ? -33.476 9.850 21.473 1.00 54.81 216 LYS A C 1
ATOM 1731 O O . LYS A 1 216 ? -33.930 9.703 22.606 1.00 54.81 216 LYS A O 1
ATOM 1736 N N . ILE A 1 217 ? -34.189 10.203 20.403 1.00 43.72 217 ILE A N 1
ATOM 1737 C CA . ILE A 1 217 ? -35.654 10.106 20.307 1.00 43.72 217 ILE A CA 1
ATOM 1738 C C . ILE A 1 217 ? -36.026 8.625 20.316 1.00 43.72 217 ILE A C 1
ATOM 1740 O O . ILE A 1 217 ? -35.276 7.850 19.674 1.00 43.72 217 ILE A O 1
#

InterPro domains:
  IPR000175 Sodium:neurotransmitter symporter [PF00209] (85-214)
  IPR000175 Sodium:neurotransmitter symporter [PR00176] (93-114)
  IPR000175 Sodium:neurotransmitter symporter [PR00176] (122-141)
  IPR000175 Sodium:neurotransmitter symporter [PR00176] (166-192)
  IPR000175 Sodium:neurotransmitter symporter [PS00610] (109-123)
  IPR000175 Sodium:neurotransmitter symporter [PS50267] (84-217)
  IPR000175 Sodium:neurotransmitter symporter [PTHR11616] (66-213)
  IPR037272 Sodium:neurotransmitter symporter superfamily [SSF161070] (85-212)

pLDDT: mean 73.3, std 20.37, range [26.2, 96.62]

Secondary structure (DSSP, 8-state):
-----------------TTSHHHHHHHHHHHHHHHHHHHHHHHHHHHHHHHHHHHHHHHHHHHHHHHHHTTTTTS------S-PPPPPS-HHHHHHHHHHHHS-HHHHHHHHHHHHHTTGGGGHHHHHHHIIIIIHHHHHHHHHHHHHH-S-HHHHHHHH-GGGHHHHHHHHHHHHHHHHHHHHHHHHHHHHHHHTTSSS-TTTS--TTT-------

Sequence (217 aa):
MGNMSKQQDGFVGDDGGGGNDKVTQEKLVKNLKNSRSKEEAKIEIDSWDVEEKYFAINSEAKFKNGNKNIQKNRRENENDDEPERGNWTGRFDFLLSLLGYSVGLGNVWRFPYLCYNNGGGAFLIPFTMMLIIAGVPLMFMELSFGQYAALGPVAIYSRFCPLFRGLGYGMIIVSAIVMLYYNLIIGWTIFYMFASMKSELPWQHCEPEWSTERKKI

Organism: Culicoides sonorensis (NCBI:txid179676)

Radius of gyration: 33.2 Å; chains: 1; bounding box: 93×88×56 Å

Foldseek 3Di:
DDDDDDDDDDDDDDDDDPDPVVVVVVVVVVVVVVVVVVVVVVVVVVVVVVVVVVVVVVVVVCVVVVVVVVVVPVDDDDDPPDPDDDDDPDPVVVVVVVVVVVDDPCCVPVVQVVLVVPPNPVVVVVVVVCCVPPVVVVVVCVVVLCVVQVDQLLVSQCVVDVVCNVVSVVVVVVVVVVVVVVVVVVVVVVVLVVQVVDPDRPVPDDDPVPDDPPDDD